Protein AF-A0A0F3GUK2-F1 (afdb_monomer_lite)

Structure (mmCIF, N/CA/C/O backbone):
data_AF-A0A0F3GUK2-F1
#
_entry.id   AF-A0A0F3GUK2-F1
#
loop_
_atom_site.group_PDB
_atom_site.id
_atom_site.type_symbol
_atom_site.label_atom_id
_atom_site.label_alt_id
_atom_site.label_comp_id
_atom_site.label_asym_id
_atom_site.label_entity_id
_atom_site.label_seq_id
_atom_site.pdbx_PDB_ins_code
_atom_site.Cartn_x
_atom_site.Cartn_y
_atom_site.Cartn_z
_atom_site.occupancy
_atom_site.B_iso_or_equiv
_atom_site.auth_seq_id
_atom_site.auth_comp_id
_atom_site.auth_asym_id
_atom_site.auth_atom_id
_atom_site.pdbx_PDB_model_num
ATOM 1 N N . MET A 1 1 ? 11.436 16.728 -6.789 1.00 34.53 1 MET A N 1
ATOM 2 C CA . MET A 1 1 ? 9.971 16.888 -6.842 1.00 34.53 1 MET A CA 1
ATOM 3 C C . MET A 1 1 ? 9.557 16.415 -8.218 1.00 34.53 1 MET A C 1
ATOM 5 O O . MET A 1 1 ? 9.729 17.173 -9.150 1.00 34.53 1 MET A O 1
ATOM 9 N N . THR A 1 2 ? 9.116 15.165 -8.342 1.00 34.66 2 THR A N 1
ATOM 10 C CA . THR A 1 2 ? 8.529 14.606 -9.575 1.00 34.66 2 THR A CA 1
ATOM 11 C C . THR A 1 2 ? 7.743 13.360 -9.171 1.00 34.66 2 THR A C 1
ATOM 13 O O . THR A 1 2 ? 8.160 12.217 -9.319 1.00 34.66 2 THR A O 1
ATOM 16 N N . ILE A 1 3 ? 6.608 13.608 -8.518 1.00 42.44 3 ILE A N 1
ATOM 17 C CA . ILE A 1 3 ? 5.511 12.648 -8.441 1.00 42.44 3 ILE A CA 1
ATOM 18 C C . ILE A 1 3 ? 4.617 13.027 -9.612 1.00 42.44 3 ILE A C 1
ATOM 20 O O . ILE A 1 3 ? 3.991 14.082 -9.573 1.00 42.44 3 ILE A O 1
ATOM 24 N N . GLY A 1 4 ? 4.595 12.211 -10.658 1.00 44.06 4 GLY A N 1
ATOM 25 C CA . GLY A 1 4 ? 3.658 12.405 -11.757 1.00 44.06 4 GLY A CA 1
ATOM 26 C C . GLY A 1 4 ? 4.219 11.942 -13.084 1.00 44.06 4 GLY A C 1
ATOM 27 O O . GLY A 1 4 ? 4.755 12.758 -13.814 1.00 44.06 4 GLY A O 1
ATOM 28 N N . ASN A 1 5 ? 4.106 10.641 -13.368 1.00 51.31 5 ASN A N 1
ATOM 29 C CA . ASN A 1 5 ? 3.756 10.120 -14.701 1.00 51.31 5 ASN A CA 1
ATOM 30 C C . ASN A 1 5 ? 3.723 8.580 -14.712 1.00 51.31 5 ASN A C 1
ATOM 32 O O . ASN A 1 5 ? 4.355 7.909 -15.520 1.00 51.31 5 ASN A O 1
ATOM 36 N N . MET A 1 6 ? 2.930 8.001 -13.802 1.00 49.00 6 MET A N 1
ATOM 37 C CA . MET A 1 6 ? 2.650 6.554 -13.757 1.00 49.00 6 MET A CA 1
ATOM 38 C C . MET A 1 6 ? 1.874 6.042 -14.981 1.00 49.00 6 MET A C 1
ATOM 40 O O . MET A 1 6 ? 1.997 4.870 -15.326 1.00 49.00 6 MET A O 1
ATOM 44 N N . GLY A 1 7 ? 1.089 6.900 -15.645 1.00 49.97 7 GLY A N 1
ATOM 45 C CA . GLY A 1 7 ? 0.261 6.499 -16.787 1.00 49.97 7 GLY A CA 1
ATOM 46 C C . GLY A 1 7 ? 1.081 6.061 -18.003 1.00 49.97 7 GLY A C 1
ATOM 47 O O . GLY A 1 7 ? 0.802 5.019 -18.588 1.00 49.97 7 GLY A O 1
ATOM 48 N N . ALA A 1 8 ? 2.139 6.804 -18.338 1.00 47.62 8 ALA A N 1
ATOM 49 C CA . ALA A 1 8 ? 2.968 6.530 -19.513 1.00 47.62 8 ALA A CA 1
ATOM 50 C C . ALA A 1 8 ? 3.737 5.202 -19.394 1.00 47.62 8 ALA A C 1
ATOM 52 O O . ALA A 1 8 ? 3.805 4.435 -20.351 1.00 47.62 8 ALA A O 1
ATOM 53 N N . PHE A 1 9 ? 4.250 4.888 -18.200 1.00 52.97 9 PHE A N 1
ATOM 54 C CA . PHE A 1 9 ? 5.046 3.681 -17.961 1.00 52.97 9 PHE A CA 1
ATOM 55 C C . PHE A 1 9 ? 4.215 2.397 -17.800 1.00 52.97 9 PHE A C 1
ATOM 57 O O . PHE A 1 9 ? 4.637 1.334 -18.257 1.00 52.97 9 PHE A O 1
ATOM 64 N N . LYS A 1 10 ? 3.004 2.465 -17.224 1.00 53.91 10 LYS A N 1
ATOM 65 C CA . LYS A 1 10 ? 2.086 1.309 -17.242 1.00 53.91 10 LYS A CA 1
ATOM 66 C C . LYS A 1 10 ? 1.663 0.959 -18.678 1.00 53.91 10 LYS A C 1
ATOM 68 O O . LYS A 1 10 ? 1.623 -0.216 -19.037 1.00 53.91 10 LYS A O 1
ATOM 73 N N . ILE A 1 11 ? 1.440 1.971 -19.526 1.00 51.34 11 ILE A N 1
ATOM 74 C CA . ILE A 1 11 ? 1.188 1.785 -20.967 1.00 51.34 11 ILE A CA 1
ATOM 75 C C . ILE A 1 11 ? 2.427 1.211 -21.676 1.00 51.34 11 ILE A C 1
ATOM 77 O O . ILE A 1 11 ? 2.290 0.326 -22.523 1.00 51.34 11 ILE A O 1
ATOM 81 N N . PHE A 1 12 ? 3.630 1.669 -21.314 1.00 50.31 12 PHE A N 1
ATOM 82 C CA . PHE A 1 12 ? 4.898 1.162 -21.844 1.00 50.31 12 PHE A CA 1
ATOM 83 C C . PHE A 1 12 ? 5.044 -0.353 -21.635 1.00 50.31 12 PHE A C 1
ATOM 85 O O . PHE A 1 12 ? 5.264 -1.071 -22.608 1.00 50.31 12 PHE A O 1
ATOM 92 N N . PHE A 1 13 ? 4.831 -0.860 -20.414 1.00 52.75 13 PHE A N 1
ATOM 93 C CA . PHE A 1 13 ? 4.961 -2.295 -20.117 1.00 52.75 13 PHE A CA 1
ATOM 94 C C . PHE A 1 13 ? 3.871 -3.158 -20.756 1.00 52.75 13 PHE A C 1
ATOM 96 O O . PHE A 1 13 ? 4.185 -4.187 -21.359 1.00 52.75 13 PHE A O 1
ATOM 103 N N . ALA A 1 14 ? 2.608 -2.722 -20.703 1.00 49.34 14 ALA A N 1
ATOM 104 C CA . ALA A 1 14 ? 1.502 -3.450 -21.331 1.00 49.34 14 ALA A CA 1
ATOM 105 C C . ALA A 1 14 ? 1.698 -3.611 -22.854 1.00 49.34 14 ALA A C 1
ATOM 107 O O . ALA A 1 14 ? 1.317 -4.623 -23.446 1.00 49.34 14 ALA A O 1
ATOM 108 N N . ARG A 1 15 ? 2.346 -2.630 -23.498 1.00 44.66 15 ARG A N 1
ATOM 109 C CA . ARG A 1 15 ? 2.624 -2.639 -24.941 1.00 44.66 15 ARG A CA 1
ATOM 110 C C . ARG A 1 15 ? 3.967 -3.279 -25.314 1.00 44.66 15 ARG A C 1
ATOM 112 O O . ARG A 1 15 ? 4.157 -3.636 -26.472 1.00 44.66 15 ARG A O 1
ATOM 119 N N . LEU A 1 16 ? 4.908 -3.411 -24.377 1.00 50.09 16 LEU A N 1
ATOM 120 C CA . LEU A 1 16 ? 6.184 -4.101 -24.603 1.00 50.09 16 LEU A CA 1
ATOM 121 C C . LEU A 1 16 ? 5.997 -5.628 -24.568 1.00 50.09 16 LEU A C 1
ATOM 123 O O . LEU A 1 16 ? 6.490 -6.328 -25.449 1.00 50.09 16 LEU A O 1
ATOM 127 N N . LEU A 1 17 ? 5.203 -6.135 -23.616 1.00 48.25 17 LEU A N 1
ATOM 128 C CA . LEU A 1 17 ? 4.934 -7.573 -23.456 1.00 48.25 17 LEU A CA 1
ATOM 129 C C . LEU A 1 17 ? 4.117 -8.185 -24.608 1.00 48.25 17 LEU A C 1
ATOM 131 O O . LEU A 1 17 ? 4.155 -9.391 -24.817 1.00 48.25 17 LEU A O 1
ATOM 135 N N . THR A 1 18 ? 3.402 -7.367 -25.382 1.00 48.03 18 THR A N 1
ATOM 136 C CA . THR A 1 18 ? 2.555 -7.822 -26.497 1.00 48.03 18 THR A CA 1
ATOM 137 C C . THR A 1 18 ? 3.242 -7.784 -27.866 1.00 48.03 18 THR A C 1
ATOM 139 O O . THR A 1 18 ? 2.641 -8.218 -28.844 1.00 48.03 18 THR A O 1
ATOM 142 N N . SER A 1 19 ? 4.472 -7.265 -27.984 1.00 45.50 19 SER A N 1
ATOM 143 C CA . SER A 1 19 ? 5.121 -7.031 -29.293 1.00 45.50 19 SER A CA 1
ATOM 144 C C . SER A 1 19 ? 6.547 -7.571 -29.436 1.00 45.50 19 SER A C 1
ATOM 146 O O . SER A 1 19 ? 7.142 -7.375 -30.491 1.00 45.50 19 SER A O 1
ATOM 148 N N . VAL A 1 20 ? 7.100 -8.269 -28.437 1.00 47.28 20 VAL A N 1
ATOM 149 C CA . VAL A 1 20 ? 8.446 -8.864 -28.541 1.00 47.28 20 VAL A CA 1
ATOM 150 C C . VAL A 1 20 ? 8.384 -10.380 -28.295 1.00 47.28 20 VAL A C 1
ATOM 152 O O . VAL A 1 20 ? 8.565 -10.826 -27.161 1.00 47.28 20 VAL A O 1
ATOM 155 N N . PRO A 1 21 ? 8.128 -11.204 -29.333 1.00 51.66 21 PRO A N 1
ATOM 156 C CA . PRO A 1 21 ? 8.125 -12.665 -29.201 1.00 51.66 21 PRO A CA 1
ATOM 157 C C . PRO A 1 21 ? 9.479 -13.242 -28.738 1.00 51.66 21 PRO A C 1
ATOM 159 O O . PRO A 1 21 ? 9.514 -14.328 -28.166 1.00 51.66 21 PRO A O 1
ATOM 162 N N . GLU A 1 22 ? 10.584 -12.505 -28.8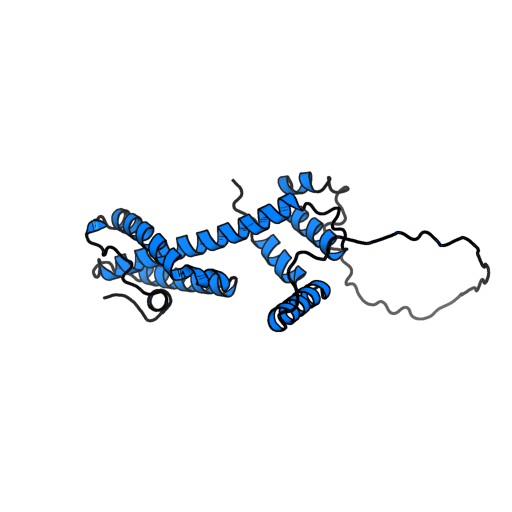86 1.00 47.47 22 GLU A N 1
ATOM 163 C CA . GLU A 1 22 ? 11.917 -12.923 -28.421 1.00 47.47 22 GLU A CA 1
ATOM 164 C C . GLU A 1 22 ? 12.079 -12.905 -26.888 1.00 47.47 22 GLU A C 1
ATOM 166 O O . GLU A 1 22 ? 12.800 -13.741 -26.346 1.00 47.47 22 GLU A O 1
ATOM 171 N N . VAL A 1 23 ? 11.360 -12.042 -26.153 1.00 48.50 23 VAL A N 1
ATOM 172 C CA . VAL A 1 23 ? 11.415 -12.022 -24.672 1.00 48.50 23 VAL A CA 1
ATOM 173 C C . VAL A 1 23 ? 10.657 -13.216 -24.079 1.00 48.50 23 VAL A C 1
ATOM 175 O O . VAL A 1 23 ? 11.081 -13.782 -23.072 1.00 48.50 23 VAL A O 1
ATOM 178 N N . MET A 1 24 ? 9.584 -13.660 -24.742 1.00 48.69 24 MET A N 1
ATOM 179 C CA . MET A 1 24 ? 8.853 -14.881 -24.376 1.00 48.69 24 MET A CA 1
ATOM 180 C C . MET A 1 24 ? 9.698 -16.139 -24.604 1.00 48.69 24 MET A C 1
ATOM 182 O O . MET A 1 24 ? 9.684 -17.041 -23.768 1.00 48.69 24 MET A O 1
ATOM 186 N N . LEU A 1 25 ? 10.488 -16.170 -25.684 1.00 50.12 25 LEU A N 1
ATOM 187 C CA . LEU A 1 25 ? 11.430 -17.258 -25.946 1.00 50.12 25 LEU A CA 1
ATOM 188 C C . LEU A 1 25 ? 12.576 -17.274 -24.930 1.00 50.12 25 LEU A C 1
ATOM 190 O O . LEU A 1 25 ? 12.933 -18.348 -24.463 1.00 50.12 25 LEU A O 1
ATOM 194 N N . ALA A 1 26 ? 13.102 -16.118 -24.517 1.00 46.25 26 ALA A N 1
ATOM 195 C CA . ALA A 1 26 ? 14.122 -16.051 -23.469 1.00 46.25 26 ALA A CA 1
ATOM 196 C C . ALA A 1 26 ? 13.599 -16.544 -22.105 1.00 46.25 26 ALA A C 1
ATOM 198 O O . ALA A 1 26 ? 14.304 -17.275 -21.412 1.00 46.25 26 ALA A O 1
ATOM 199 N N . TYR A 1 27 ? 12.356 -16.213 -21.734 1.00 45.81 27 TYR A N 1
ATOM 200 C CA . TYR A 1 27 ? 11.745 -16.694 -20.486 1.00 45.81 27 TYR A CA 1
ATOM 201 C C . TYR A 1 27 ? 11.452 -18.202 -20.522 1.00 45.81 27 TYR A C 1
ATOM 203 O O . TYR A 1 27 ? 11.808 -18.919 -19.589 1.00 45.81 27 TYR A O 1
ATOM 211 N N . GLN A 1 28 ? 10.902 -18.714 -21.629 1.00 50.72 28 GLN A N 1
ATOM 212 C CA . GLN A 1 28 ? 10.692 -20.157 -21.814 1.00 50.72 28 GLN A CA 1
ATOM 213 C C . GLN A 1 28 ? 12.019 -20.931 -21.867 1.00 50.72 28 GLN A C 1
ATOM 215 O O . GLN A 1 28 ? 12.119 -22.031 -21.327 1.00 50.72 28 GLN A O 1
ATOM 220 N N . TYR A 1 29 ? 13.065 -20.350 -22.456 1.00 41.22 29 TYR A N 1
ATOM 221 C CA . TYR A 1 29 ? 14.398 -20.946 -22.506 1.00 41.22 29 TYR A CA 1
ATOM 222 C C . TYR A 1 29 ? 15.057 -20.993 -21.113 1.00 41.22 29 TYR A C 1
ATOM 224 O O . TYR A 1 29 ? 15.620 -22.019 -20.737 1.00 41.22 29 TYR A O 1
ATOM 232 N N . MET A 1 30 ? 14.900 -19.954 -20.286 1.00 42.97 30 MET A N 1
ATOM 233 C CA . MET A 1 30 ? 15.430 -19.931 -18.912 1.00 42.97 30 MET A CA 1
ATOM 234 C C . MET A 1 30 ? 14.680 -20.873 -17.948 1.00 42.97 30 MET A C 1
ATOM 236 O O . MET A 1 30 ? 15.319 -21.497 -17.094 1.00 42.97 30 MET A O 1
ATOM 240 N N . ASP A 1 31 ? 13.365 -21.059 -18.118 1.00 41.00 31 ASP A N 1
ATOM 241 C CA . ASP A 1 31 ? 12.567 -22.028 -17.341 1.00 41.00 31 ASP A CA 1
ATOM 242 C C . ASP A 1 31 ? 12.925 -23.491 -17.664 1.00 41.00 31 ASP A C 1
ATOM 244 O O . ASP A 1 31 ? 12.940 -24.351 -16.775 1.00 41.00 31 ASP A O 1
ATOM 248 N N . THR A 1 32 ? 13.274 -23.790 -18.923 1.00 50.88 32 THR A N 1
ATOM 249 C CA . THR A 1 32 ? 13.717 -25.142 -19.319 1.00 50.88 32 THR A CA 1
ATOM 250 C C . THR A 1 32 ? 15.114 -25.491 -18.796 1.00 50.88 32 THR A C 1
ATOM 252 O O . THR A 1 32 ? 15.360 -26.635 -18.407 1.00 50.88 32 THR A O 1
ATOM 255 N N . LEU A 1 33 ? 16.020 -24.513 -18.707 1.00 39.16 33 LEU A N 1
ATOM 256 C CA . LEU A 1 33 ? 17.391 -24.729 -18.229 1.00 39.16 33 LEU A CA 1
ATOM 257 C C . LEU A 1 33 ? 17.477 -24.896 -16.704 1.00 39.16 33 LEU A C 1
ATOM 259 O O . LEU A 1 33 ? 18.278 -25.694 -16.214 1.00 39.16 33 LEU A O 1
ATOM 263 N N . THR A 1 34 ? 16.605 -24.225 -15.948 1.00 39.19 34 THR A N 1
ATOM 264 C CA . THR A 1 34 ? 16.516 -24.374 -14.485 1.00 39.19 34 THR A CA 1
ATOM 265 C C . THR A 1 34 ? 15.880 -25.699 -14.056 1.00 39.19 34 THR A C 1
ATOM 267 O O . THR A 1 34 ? 16.325 -26.285 -13.070 1.00 39.19 34 THR A O 1
ATOM 270 N N . HIS A 1 35 ? 14.922 -26.237 -14.818 1.00 44.06 35 HIS A N 1
ATOM 271 C CA . HIS A 1 35 ? 14.335 -27.557 -14.539 1.00 44.06 35 HIS A CA 1
ATOM 272 C C . HIS A 1 35 ? 15.223 -28.735 -14.972 1.00 44.06 35 HIS A C 1
ATOM 274 O O . HIS A 1 35 ? 15.095 -29.826 -14.419 1.00 44.06 35 HIS A O 1
ATOM 280 N N . SER A 1 36 ? 16.144 -28.532 -15.922 1.00 44.78 36 SER A N 1
ATOM 281 C CA . SER A 1 36 ? 17.041 -29.591 -16.411 1.00 44.78 36 SER A CA 1
ATOM 282 C C . SER A 1 36 ? 18.388 -29.675 -15.673 1.00 44.78 36 SER A C 1
ATOM 284 O O . SER A 1 36 ? 19.190 -30.555 -15.988 1.00 44.78 36 SER A O 1
ATOM 286 N N . GLY A 1 37 ? 18.669 -28.782 -14.715 1.00 45.34 37 GLY A N 1
ATOM 287 C CA . GLY A 1 37 ? 19.907 -28.809 -13.921 1.00 45.34 37 GLY A CA 1
ATOM 288 C C . GLY A 1 37 ? 21.198 -28.609 -14.729 1.00 45.34 37 GLY A C 1
ATOM 289 O O . GLY A 1 37 ? 22.273 -29.002 -14.275 1.00 45.34 37 GLY A O 1
ATOM 290 N N . ALA A 1 38 ? 21.113 -28.024 -15.925 1.00 48.22 38 ALA A N 1
ATOM 291 C CA . ALA A 1 38 ? 22.235 -27.902 -16.844 1.00 48.22 38 ALA A CA 1
ATOM 292 C C . ALA A 1 38 ? 22.759 -26.455 -16.885 1.00 48.22 38 ALA A C 1
ATOM 294 O O . ALA A 1 38 ? 22.206 -25.612 -17.582 1.00 48.22 38 ALA A O 1
ATOM 295 N N . LEU A 1 39 ? 23.902 -26.245 -16.218 1.00 33.75 39 LEU A N 1
ATOM 296 C CA . LEU A 1 39 ? 24.904 -25.177 -16.415 1.00 33.75 39 LEU A CA 1
ATOM 297 C C . LEU A 1 39 ? 24.878 -23.957 -15.466 1.00 33.75 39 LEU A C 1
ATOM 299 O O . LEU A 1 39 ? 23.861 -23.322 -15.206 1.00 33.75 39 LEU A O 1
ATOM 303 N N . THR A 1 40 ? 26.076 -23.622 -14.973 1.00 37.50 40 THR A N 1
ATOM 304 C CA . THR A 1 40 ? 26.437 -22.417 -14.212 1.00 37.50 40 THR A CA 1
ATOM 305 C C . THR A 1 40 ? 26.904 -21.299 -15.154 1.00 37.50 40 THR A C 1
ATOM 307 O O . THR A 1 40 ? 27.577 -21.552 -16.148 1.00 37.50 40 THR A O 1
ATOM 310 N N . VAL A 1 41 ? 26.590 -20.046 -14.799 1.00 34.47 41 VAL A N 1
ATOM 311 C CA . VAL A 1 41 ? 26.713 -18.784 -15.579 1.00 34.47 41 VAL A CA 1
ATOM 312 C C . VAL A 1 41 ? 28.133 -18.441 -16.098 1.00 34.47 41 VAL A C 1
ATOM 314 O O . VAL A 1 41 ? 28.338 -17.434 -16.765 1.00 34.47 41 VAL A O 1
ATOM 317 N N . SER A 1 42 ? 29.143 -19.275 -15.859 1.00 37.62 42 SER A N 1
ATOM 318 C CA . SER A 1 42 ? 30.550 -18.912 -16.062 1.00 37.62 42 SER A CA 1
ATOM 319 C C . SER A 1 42 ? 31.133 -19.197 -17.460 1.00 37.62 42 SER A C 1
ATOM 321 O O . SER A 1 42 ? 32.328 -18.980 -17.640 1.00 37.62 42 SER A O 1
ATOM 323 N N . SER A 1 43 ? 30.356 -19.674 -18.446 1.00 39.69 43 SER A N 1
ATOM 324 C CA . SER A 1 43 ? 30.901 -20.217 -19.712 1.00 39.69 43 SER A CA 1
ATOM 325 C C . SER A 1 43 ? 30.514 -19.500 -21.018 1.00 39.69 43 SER A C 1
ATOM 327 O O . SER A 1 43 ? 30.786 -20.045 -22.082 1.00 39.69 43 SER A O 1
ATOM 329 N N . LEU A 1 44 ? 29.889 -18.316 -20.996 1.00 36.97 44 LEU A N 1
ATOM 330 C CA . LEU A 1 44 ? 29.329 -17.677 -22.210 1.00 36.97 44 LEU A CA 1
ATOM 331 C C . LEU A 1 44 ? 29.969 -16.332 -22.613 1.00 36.97 44 LEU A C 1
ATOM 333 O O . LEU A 1 44 ? 29.300 -15.474 -23.179 1.00 36.97 44 LEU A O 1
ATOM 337 N N . LEU A 1 45 ? 31.266 -16.129 -22.359 1.00 39.31 45 LEU A N 1
ATOM 338 C CA . LEU A 1 45 ? 31.980 -14.920 -22.813 1.00 39.31 45 LEU A CA 1
ATOM 339 C C . LEU A 1 45 ? 33.317 -15.196 -23.512 1.00 39.31 45 LEU A C 1
ATOM 341 O O . LEU A 1 45 ? 34.276 -14.451 -23.321 1.00 39.31 45 LEU A O 1
ATOM 345 N N . GLN A 1 46 ? 33.399 -16.237 -24.341 1.00 34.78 46 GLN A N 1
ATOM 346 C CA . GLN A 1 46 ? 34.518 -16.398 -25.275 1.00 34.78 46 GLN A CA 1
ATOM 347 C C . GLN A 1 46 ? 33.998 -16.906 -26.629 1.00 34.78 46 GLN A C 1
ATOM 349 O O . GLN A 1 46 ? 33.250 -17.876 -26.669 1.00 34.78 46 GLN A O 1
ATOM 354 N N . ASP A 1 47 ? 34.418 -16.209 -27.692 1.00 31.08 47 ASP A N 1
ATOM 355 C CA . ASP A 1 47 ? 34.396 -16.577 -29.119 1.00 31.08 47 ASP A CA 1
ATOM 356 C C . ASP A 1 47 ? 33.329 -15.942 -30.035 1.00 31.08 47 ASP A C 1
ATOM 358 O O . ASP A 1 47 ? 32.248 -16.475 -30.266 1.00 31.08 47 ASP A O 1
ATOM 362 N N . THR A 1 48 ? 33.737 -14.866 -30.720 1.00 31.89 48 THR A N 1
ATOM 363 C CA . THR A 1 48 ? 33.333 -14.591 -32.113 1.00 31.89 48 THR A CA 1
ATOM 364 C C . THR A 1 48 ? 34.548 -14.116 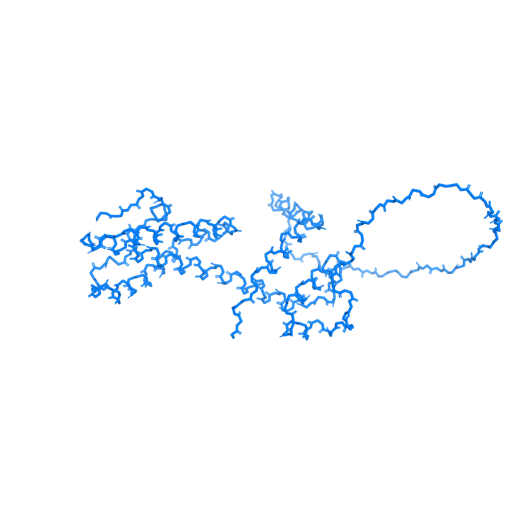-32.917 1.00 31.89 48 THR A C 1
ATOM 366 O O . THR A 1 48 ? 35.055 -13.027 -32.636 1.00 31.89 48 THR A O 1
ATOM 369 N N . PRO A 1 49 ? 35.017 -14.866 -33.933 1.00 33.62 49 PRO A N 1
ATOM 370 C CA . PRO A 1 49 ? 35.864 -14.337 -34.991 1.00 33.62 49 PRO A CA 1
ATOM 371 C C . PRO A 1 49 ? 35.019 -13.819 -36.165 1.00 33.62 49 PRO A C 1
ATOM 373 O O . PRO A 1 49 ? 33.953 -14.346 -36.479 1.00 33.62 49 PRO A O 1
ATOM 376 N N . GLY A 1 50 ? 35.512 -12.760 -36.809 1.00 30.77 50 GLY A N 1
ATOM 377 C CA . GLY A 1 50 ? 34.831 -12.064 -37.896 1.00 30.77 50 GLY A CA 1
ATOM 378 C C . GLY A 1 50 ? 34.751 -12.822 -39.225 1.00 30.77 50 GLY A C 1
ATOM 379 O O . GLY A 1 50 ? 35.479 -13.776 -39.492 1.00 30.77 50 GLY A O 1
ATOM 380 N N . SER A 1 51 ? 33.897 -12.311 -40.111 1.00 31.62 51 SER A N 1
ATOM 381 C CA . SER A 1 51 ? 34.012 -12.511 -41.554 1.00 31.62 51 SER A CA 1
ATOM 382 C C . SER A 1 51 ? 33.444 -11.314 -42.304 1.00 31.62 51 SER A C 1
ATOM 384 O O . SER A 1 51 ? 32.253 -11.023 -42.258 1.00 31.62 51 SER A O 1
ATOM 386 N N . SER A 1 52 ? 34.351 -10.621 -42.991 1.00 32.50 52 SER A N 1
ATOM 387 C CA . SER A 1 52 ? 34.058 -9.845 -44.192 1.00 32.50 52 SER A CA 1
ATOM 388 C C . SER A 1 52 ? 33.629 -10.792 -45.308 1.00 32.50 52 SER A C 1
ATOM 390 O O . SER A 1 52 ? 34.194 -11.877 -45.402 1.00 32.50 52 SER A O 1
ATOM 392 N N . LEU A 1 53 ? 32.694 -10.353 -46.153 1.00 30.42 53 LEU A N 1
ATOM 393 C CA . LEU A 1 53 ? 32.653 -10.517 -47.616 1.00 30.42 53 LEU A CA 1
ATOM 394 C C . LEU A 1 53 ? 31.210 -10.286 -48.081 1.00 30.42 53 LEU A C 1
ATOM 396 O O . LEU A 1 53 ? 30.324 -11.039 -47.699 1.00 30.42 53 LEU A O 1
ATOM 400 N N . LEU A 1 54 ? 30.992 -9.296 -48.947 1.00 33.62 54 LEU A N 1
ATOM 401 C CA . LEU A 1 54 ? 30.300 -9.508 -50.220 1.00 33.62 54 LEU A CA 1
ATOM 402 C C . LEU A 1 54 ? 30.574 -8.332 -51.165 1.00 33.62 54 LEU A C 1
ATOM 404 O O . LEU A 1 54 ? 30.616 -7.174 -50.758 1.00 33.62 54 LEU A O 1
ATOM 408 N N . GLN A 1 55 ? 30.864 -8.710 -52.407 1.00 31.62 55 GLN A N 1
ATOM 409 C CA . GLN A 1 55 ? 31.388 -7.913 -53.510 1.00 31.62 55 GLN A CA 1
ATOM 410 C C . GLN A 1 55 ? 30.264 -7.431 -54.440 1.00 31.62 55 GLN A C 1
ATOM 412 O O . GLN A 1 55 ? 29.143 -7.932 -54.403 1.00 31.62 55 GLN A O 1
ATOM 417 N N . ASP A 1 56 ? 30.639 -6.473 -55.283 1.00 28.30 56 ASP A N 1
ATOM 418 C CA . ASP A 1 56 ? 29.874 -5.746 -56.294 1.00 28.30 56 ASP A CA 1
ATOM 419 C C . ASP A 1 56 ? 29.217 -6.551 -57.441 1.00 28.30 56 ASP A C 1
ATOM 421 O O . ASP A 1 56 ? 29.648 -7.645 -57.806 1.00 28.30 56 ASP A O 1
ATOM 425 N N . THR A 1 57 ? 28.323 -5.813 -58.131 1.00 29.33 57 THR A N 1
ATOM 426 C CA . THR A 1 57 ? 27.966 -5.780 -59.580 1.00 29.33 57 THR A CA 1
ATOM 427 C C . THR A 1 57 ? 26.626 -6.414 -60.023 1.00 29.33 57 THR A C 1
ATOM 429 O O . THR A 1 57 ? 26.097 -7.284 -59.342 1.00 29.33 57 THR A O 1
ATOM 432 N N . PRO A 1 58 ? 26.073 -6.039 -61.206 1.00 37.66 58 PRO A N 1
ATOM 433 C CA . PRO A 1 58 ? 25.589 -4.711 -61.610 1.00 37.66 58 PRO A CA 1
ATOM 434 C C . PRO A 1 58 ? 24.180 -4.792 -62.270 1.00 37.66 58 PRO A C 1
ATOM 436 O O . PRO A 1 58 ? 23.532 -5.833 -62.282 1.00 37.66 58 PRO A O 1
ATOM 439 N N . GLY A 1 59 ? 23.691 -3.666 -62.804 1.00 30.50 59 GLY A N 1
ATOM 440 C CA . GLY A 1 59 ? 22.291 -3.448 -63.183 1.00 30.50 59 GLY A CA 1
ATOM 441 C C . GLY A 1 59 ? 21.715 -4.243 -64.361 1.00 30.50 59 GLY A C 1
ATOM 442 O O . GLY A 1 59 ? 22.417 -4.843 -65.170 1.00 30.50 59 GLY A O 1
ATOM 443 N N . SER A 1 60 ? 20.391 -4.139 -64.491 1.00 31.05 60 SER A N 1
ATOM 444 C CA . SER A 1 60 ? 19.665 -4.410 -65.728 1.00 31.05 60 SER A CA 1
ATOM 445 C C . SER A 1 60 ? 18.547 -3.381 -65.885 1.00 31.05 60 SER A C 1
ATOM 447 O O . SER A 1 60 ? 17.838 -3.056 -64.933 1.00 31.05 60 SER A O 1
ATOM 449 N N . SER A 1 61 ? 18.469 -2.821 -67.085 1.00 33.28 61 SER A N 1
ATOM 450 C CA . SER A 1 61 ? 17.580 -1.742 -67.496 1.00 33.28 61 SER A CA 1
ATOM 451 C C . SER A 1 61 ? 16.585 -2.271 -68.529 1.00 33.28 61 SER A C 1
ATOM 453 O O . SER A 1 61 ? 16.889 -3.219 -69.250 1.00 33.28 61 SER A O 1
ATOM 455 N N . LEU A 1 62 ? 15.481 -1.531 -68.654 1.00 31.81 62 LEU A N 1
ATOM 456 C CA . LEU A 1 62 ? 14.476 -1.518 -69.722 1.00 31.81 62 LEU A CA 1
ATOM 457 C C . LEU A 1 62 ? 13.317 -2.518 -69.609 1.00 31.81 62 LEU A C 1
ATOM 459 O O . LEU A 1 62 ? 13.457 -3.699 -69.897 1.00 31.81 62 LEU A O 1
ATOM 463 N N . LEU A 1 63 ? 12.126 -1.970 -69.354 1.00 36.38 63 LEU A N 1
ATOM 464 C CA . LEU A 1 63 ? 11.012 -2.000 -70.308 1.00 36.38 63 LEU A CA 1
ATOM 465 C C . LEU A 1 63 ? 10.003 -0.903 -69.936 1.00 36.38 63 LEU A C 1
ATOM 467 O O . LEU A 1 63 ? 9.533 -0.818 -68.804 1.00 36.38 63 LEU A O 1
ATOM 471 N N . GLN A 1 64 ? 9.740 -0.018 -70.896 1.00 35.22 64 GLN A N 1
ATOM 472 C CA . GLN A 1 64 ? 8.590 0.882 -70.893 1.00 35.22 64 GLN A CA 1
ATOM 473 C C . GLN A 1 64 ? 7.328 0.054 -71.123 1.00 35.22 64 GLN A C 1
ATOM 475 O O . GLN A 1 64 ? 7.363 -0.845 -71.958 1.00 35.22 64 GLN A O 1
ATOM 480 N N . ASP A 1 65 ? 6.217 0.435 -70.494 1.00 37.56 65 ASP A N 1
ATOM 481 C CA . ASP A 1 65 ? 4.922 0.301 -71.154 1.00 37.56 65 ASP A CA 1
ATOM 482 C C . ASP A 1 65 ? 3.966 1.458 -70.801 1.00 37.56 65 ASP A C 1
ATOM 484 O O . ASP A 1 65 ? 4.028 1.994 -69.688 1.00 37.56 65 ASP A O 1
ATOM 488 N N . PRO A 1 66 ? 3.115 1.890 -71.755 1.00 48.59 66 PRO A N 1
ATOM 489 C CA . PRO A 1 66 ? 2.316 3.104 -71.685 1.00 48.59 66 PRO A CA 1
ATOM 490 C C . PRO A 1 66 ? 0.840 2.774 -71.426 1.00 48.59 66 PRO A C 1
ATOM 492 O O . PRO A 1 66 ? 0.177 2.169 -72.265 1.00 48.59 66 PRO A O 1
ATOM 495 N N . CYS A 1 67 ? 0.271 3.237 -70.316 1.00 35.75 67 CYS A N 1
ATOM 496 C CA . CYS A 1 67 ? -1.159 3.046 -70.063 1.00 35.75 67 CYS A CA 1
ATOM 497 C C . CYS A 1 67 ? -1.918 4.372 -70.101 1.00 35.75 67 CYS A C 1
ATOM 499 O O . CYS A 1 67 ? -1.856 5.193 -69.189 1.00 35.75 67 CYS A O 1
ATOM 501 N N . GLY A 1 68 ? -2.665 4.549 -71.193 1.00 32.97 68 GLY A N 1
ATOM 502 C CA . GLY A 1 68 ? -3.817 5.432 -71.269 1.00 32.97 68 GLY A CA 1
ATOM 503 C C . GLY A 1 68 ? -5.109 4.704 -70.879 1.00 32.97 68 GLY A C 1
ATOM 504 O O . GLY A 1 68 ? -5.231 3.499 -71.054 1.00 32.97 68 GLY A O 1
ATOM 505 N N . ARG A 1 69 ? -6.084 5.508 -70.436 1.00 39.28 69 ARG A N 1
ATOM 506 C CA . ARG A 1 69 ? -7.529 5.234 -70.289 1.00 39.28 69 ARG A CA 1
ATOM 507 C C . ARG A 1 69 ? -7.955 4.077 -69.369 1.00 39.28 69 ARG A C 1
ATOM 509 O O . ARG A 1 69 ? -8.183 2.967 -69.821 1.00 39.28 69 ARG A O 1
ATOM 516 N N . GLY A 1 70 ? -8.325 4.474 -68.149 1.00 35.28 70 GLY A N 1
ATOM 517 C CA . GLY A 1 70 ? -9.682 4.281 -67.623 1.00 35.28 70 GLY A CA 1
ATOM 518 C C . GLY A 1 70 ? -9.987 2.958 -66.920 1.00 35.28 70 GLY A C 1
ATOM 519 O O . GLY A 1 70 ? -10.070 1.921 -67.563 1.00 35.28 70 GLY A O 1
ATOM 520 N N . GLY A 1 71 ? -10.322 3.046 -65.628 1.00 33.41 71 GLY A N 1
ATOM 521 C CA . GLY A 1 71 ? -11.150 2.042 -64.955 1.00 33.41 71 GLY A CA 1
ATOM 522 C C . GLY A 1 71 ? -10.760 1.739 -63.510 1.00 33.41 71 GLY A C 1
ATOM 523 O O . GLY A 1 71 ? -9.885 0.920 -63.281 1.00 33.41 71 GLY A O 1
ATOM 524 N N . CYS A 1 72 ? -11.523 2.327 -62.581 1.00 35.69 72 CYS A N 1
ATOM 525 C CA . CYS A 1 72 ? -11.839 1.800 -61.246 1.00 35.69 72 CYS A CA 1
ATOM 526 C C . CYS A 1 72 ? -10.699 1.698 -60.213 1.00 35.69 72 CYS A C 1
ATOM 528 O O . CYS A 1 72 ? -10.301 0.598 -59.843 1.00 35.69 72 CYS A O 1
ATOM 530 N N . ASP A 1 73 ? -10.300 2.835 -59.632 1.00 33.53 73 ASP A N 1
ATOM 531 C CA . ASP A 1 73 ? -9.617 2.829 -58.335 1.00 33.53 73 ASP A CA 1
ATOM 532 C C . ASP A 1 73 ? -10.644 2.752 -57.200 1.00 33.53 73 ASP A C 1
ATOM 534 O O . ASP A 1 73 ? -11.425 3.668 -56.935 1.00 33.53 73 ASP A O 1
ATOM 538 N N . PHE A 1 74 ? -10.634 1.598 -56.547 1.00 34.69 74 PHE A N 1
ATOM 539 C CA . PHE A 1 74 ? -11.150 1.358 -55.212 1.00 34.69 74 PHE A CA 1
ATOM 540 C C . PHE A 1 74 ? -10.427 2.320 -54.252 1.00 34.69 74 PHE A C 1
ATOM 542 O O . PHE A 1 74 ? -9.223 2.183 -54.056 1.00 34.69 74 PHE A O 1
ATOM 549 N N . GLN A 1 75 ? -11.118 3.305 -53.674 1.00 36.50 75 GLN A N 1
ATOM 550 C CA . GLN A 1 75 ? -10.604 4.017 -52.499 1.00 36.50 75 GLN A CA 1
ATOM 551 C C . GLN A 1 75 ? -10.902 3.151 -51.269 1.00 36.50 75 GLN A C 1
ATOM 553 O O . GLN A 1 75 ? -12.076 2.996 -50.937 1.00 36.50 75 GLN A O 1
ATOM 558 N N . PRO A 1 76 ? -9.904 2.578 -50.569 1.00 38.28 76 PRO A N 1
ATOM 559 C CA . PRO A 1 76 ? -10.113 2.198 -49.190 1.00 38.28 76 PRO A CA 1
ATOM 560 C C . PRO A 1 76 ? -10.031 3.472 -48.349 1.00 38.28 76 PRO A C 1
ATOM 562 O O . PRO A 1 76 ? -9.015 4.169 -48.313 1.00 38.28 76 PRO A O 1
ATOM 565 N N . ASP A 1 77 ? -11.153 3.776 -47.718 1.00 38.41 77 ASP A N 1
ATOM 566 C CA . ASP A 1 77 ? -11.365 4.929 -46.865 1.00 38.41 77 ASP A CA 1
ATOM 567 C C . ASP A 1 77 ? -10.292 5.064 -45.768 1.00 38.41 77 ASP A C 1
ATOM 569 O O . ASP A 1 77 ? -9.990 4.138 -45.017 1.00 38.41 77 ASP A O 1
ATOM 573 N N . ALA A 1 78 ? -9.729 6.270 -45.699 1.00 40.53 78 ALA A N 1
ATOM 574 C CA . ALA A 1 78 ? -9.313 7.006 -44.508 1.00 40.53 78 ALA A CA 1
ATOM 575 C C . ALA A 1 78 ? -9.170 6.226 -43.175 1.00 40.53 78 ALA A C 1
ATOM 577 O O . ALA A 1 78 ? -10.064 6.247 -42.333 1.00 40.53 78 ALA A O 1
ATOM 578 N N . LEU A 1 79 ? -7.975 5.683 -42.910 1.00 44.03 79 LEU A N 1
ATOM 579 C CA . LEU A 1 79 ? -7.478 5.405 -41.546 1.00 44.03 79 LEU A CA 1
ATOM 580 C C . LEU A 1 79 ? -6.033 5.885 -41.310 1.00 44.03 79 LEU A C 1
ATOM 582 O O . LEU A 1 79 ? -5.361 5.433 -40.389 1.00 44.03 79 LEU A O 1
ATOM 586 N N . ALA A 1 80 ? -5.545 6.834 -42.108 1.00 46.09 80 ALA A N 1
ATOM 587 C CA . ALA A 1 80 ? -4.211 7.406 -41.944 1.00 46.09 80 ALA A CA 1
ATOM 588 C C . ALA A 1 80 ? -4.298 8.868 -41.492 1.00 46.09 80 ALA A C 1
ATOM 590 O O . ALA A 1 80 ? -3.964 9.779 -42.241 1.00 46.09 80 ALA A O 1
ATOM 591 N N . ASN A 1 81 ? -4.746 9.095 -40.256 1.00 47.97 81 ASN A N 1
ATOM 592 C CA . ASN A 1 81 ? -4.216 10.236 -39.514 1.00 47.97 81 ASN A CA 1
ATOM 593 C C . ASN A 1 81 ? -2.984 9.716 -38.764 1.00 47.97 81 ASN A C 1
ATOM 595 O O . ASN A 1 81 ? -3.160 8.942 -37.817 1.00 47.97 81 ASN A O 1
ATOM 599 N N . PRO A 1 82 ? -1.754 10.069 -39.180 1.00 51.03 82 PRO A N 1
ATOM 600 C CA . PRO A 1 82 ? -0.582 9.752 -38.384 1.00 51.03 82 PRO A CA 1
ATOM 601 C C . PRO A 1 82 ? -0.728 10.397 -36.996 1.00 51.03 82 PRO A C 1
ATOM 603 O O . PRO A 1 82 ? -1.329 11.471 -36.861 1.00 51.03 82 PRO A O 1
ATOM 606 N N . PRO A 1 83 ? -0.255 9.729 -35.932 1.00 48.22 83 PRO A N 1
ATOM 607 C CA . PRO A 1 83 ? -0.308 10.285 -34.588 1.00 48.22 83 PRO A CA 1
ATOM 608 C C . PRO A 1 83 ? 0.393 11.652 -34.552 1.00 48.22 83 PRO A C 1
ATOM 610 O O . PRO A 1 83 ? 1.410 11.856 -35.205 1.00 48.22 83 PRO A O 1
ATOM 613 N N . LEU A 1 84 ? -0.168 12.586 -33.776 1.00 46.03 84 LEU A N 1
ATOM 614 C CA . LEU A 1 84 ? 0.148 14.027 -33.741 1.00 46.03 84 LEU A CA 1
ATOM 615 C C . LEU A 1 84 ? 1.623 14.417 -33.464 1.00 46.03 84 LEU A C 1
ATOM 617 O O . LEU A 1 84 ? 1.911 15.599 -33.312 1.00 46.03 84 LEU A O 1
ATOM 621 N N . TRP A 1 85 ? 2.560 13.474 -33.377 1.00 50.03 85 TRP A N 1
ATOM 622 C CA . TRP A 1 85 ? 3.958 13.718 -33.019 1.00 50.03 85 TRP A CA 1
ATOM 623 C C . TRP A 1 85 ? 4.911 13.923 -34.210 1.00 50.03 85 TRP A C 1
ATOM 625 O O . TRP A 1 85 ? 6.067 14.262 -33.987 1.00 50.03 85 TRP A O 1
ATOM 635 N N . GLU A 1 86 ? 4.460 13.801 -35.464 1.00 42.94 86 GLU A N 1
ATOM 636 C CA . GLU A 1 86 ? 5.338 13.949 -36.646 1.00 42.94 86 GLU A CA 1
ATOM 637 C C . GLU A 1 86 ? 5.773 15.397 -36.976 1.00 42.94 86 GLU A C 1
ATOM 639 O O . GLU A 1 86 ? 6.624 15.590 -37.840 1.00 42.94 86 GLU A O 1
ATOM 644 N N . ASN A 1 87 ? 5.257 16.430 -36.293 1.00 49.97 87 ASN A N 1
ATOM 645 C CA . ASN A 1 87 ? 5.475 17.839 -36.676 1.00 49.97 87 ASN A CA 1
ATOM 646 C C . ASN A 1 87 ? 6.377 18.670 -35.746 1.00 49.97 87 ASN A C 1
ATOM 648 O O . ASN A 1 87 ? 6.329 19.904 -35.782 1.00 49.97 87 ASN A O 1
ATOM 652 N N . HIS A 1 88 ? 7.231 18.050 -34.933 1.00 51.56 88 HIS A N 1
ATOM 653 C CA . HIS A 1 88 ? 8.159 18.796 -34.081 1.00 51.56 88 HIS A CA 1
ATOM 654 C C . HIS A 1 88 ? 9.605 18.405 -34.377 1.00 51.56 88 HIS A C 1
ATOM 656 O O . HIS A 1 88 ? 9.916 17.238 -34.584 1.00 51.56 88 HIS A O 1
ATOM 662 N N . ALA A 1 89 ? 10.453 19.434 -34.475 1.00 51.47 89 ALA A N 1
ATOM 663 C CA . ALA A 1 89 ? 11.869 19.377 -34.816 1.00 51.47 89 ALA A CA 1
ATOM 664 C C . ALA A 1 89 ? 12.605 18.185 -34.183 1.00 51.47 89 ALA A C 1
ATOM 666 O O . ALA A 1 89 ? 12.284 17.790 -33.064 1.00 51.47 89 ALA A O 1
ATOM 667 N N . SER A 1 90 ? 13.607 17.660 -34.902 1.00 49.50 90 SER A N 1
ATOM 668 C CA . SER A 1 90 ? 14.429 16.507 -34.513 1.00 49.50 90 SER A CA 1
ATOM 669 C C . SER A 1 90 ? 14.673 16.449 -32.999 1.00 49.50 90 SER A C 1
ATOM 671 O O . SER A 1 90 ? 15.194 17.425 -32.447 1.00 49.50 90 SER A O 1
ATOM 673 N N . PRO A 1 91 ? 14.297 15.347 -32.319 1.00 51.81 91 PRO A N 1
ATOM 674 C CA . PRO A 1 91 ? 14.354 15.288 -30.870 1.00 51.81 91 PRO A CA 1
ATOM 675 C C . PRO A 1 91 ? 15.804 15.445 -30.393 1.00 51.81 91 PRO A C 1
ATOM 677 O O . PRO A 1 91 ? 16.724 14.899 -31.014 1.00 51.81 91 PRO A O 1
ATOM 680 N N . PRO A 1 92 ? 16.035 16.201 -29.308 1.00 53.31 92 PRO A N 1
ATOM 681 C CA . PRO A 1 92 ? 17.357 16.305 -28.712 1.00 53.31 92 PRO A CA 1
ATOM 682 C C . PRO A 1 92 ? 17.832 14.914 -28.243 1.00 53.31 92 PRO A C 1
ATOM 684 O O . PRO A 1 92 ? 17.002 14.051 -27.949 1.00 53.31 92 PRO A O 1
ATOM 687 N N . PRO A 1 93 ? 19.155 14.664 -28.177 1.00 57.81 93 PRO A N 1
ATOM 688 C CA . PRO A 1 93 ? 19.696 13.355 -27.807 1.00 57.81 93 PRO A CA 1
ATOM 689 C C . PRO A 1 93 ? 19.110 12.869 -26.471 1.00 57.81 93 PRO A C 1
ATOM 691 O O . PRO A 1 93 ? 18.951 13.663 -25.545 1.00 57.81 93 PRO A O 1
ATOM 694 N N . GLY A 1 94 ? 18.804 11.566 -26.385 1.00 56.84 94 GLY A N 1
ATOM 695 C CA . GLY A 1 94 ? 17.871 10.946 -25.426 1.00 56.84 94 GLY A CA 1
ATOM 696 C C . GLY A 1 94 ? 17.929 11.422 -23.967 1.00 56.84 94 GLY A C 1
ATOM 697 O O . GLY A 1 94 ? 16.876 11.609 -23.366 1.00 56.84 94 GLY A O 1
ATOM 698 N N . ARG A 1 95 ? 19.110 11.735 -23.419 1.00 61.31 95 ARG A N 1
ATOM 699 C CA . ARG A 1 95 ? 19.243 12.271 -22.048 1.00 61.31 95 ARG A CA 1
ATOM 700 C C . ARG A 1 95 ? 18.568 13.631 -21.842 1.00 61.31 95 ARG A C 1
ATOM 702 O O . ARG A 1 95 ? 18.001 13.875 -20.790 1.00 61.31 95 ARG A O 1
ATOM 709 N N . SER A 1 96 ? 18.588 14.509 -22.846 1.00 70.25 96 SER A N 1
ATOM 710 C CA . SER A 1 96 ? 17.933 15.824 -22.773 1.00 70.25 96 SER A CA 1
ATOM 711 C C . SER A 1 96 ? 16.407 15.726 -22.818 1.00 70.25 96 SER A C 1
ATOM 713 O O . SER A 1 96 ? 15.736 16.664 -22.391 1.00 70.25 96 SER A O 1
ATOM 715 N N . LEU A 1 97 ? 15.854 14.642 -23.371 1.00 76.75 97 LEU A N 1
ATOM 716 C CA . LEU A 1 97 ? 14.408 14.465 -23.487 1.00 76.75 97 LEU A CA 1
ATOM 717 C C . LEU A 1 97 ? 13.795 13.998 -22.161 1.00 76.75 97 LEU A C 1
ATOM 719 O O . LEU A 1 97 ? 12.666 14.371 -21.866 1.00 76.75 97 LEU A O 1
ATOM 723 N N . TYR A 1 98 ? 14.551 13.259 -21.343 1.00 79.69 98 TYR A N 1
ATOM 724 C CA . TYR A 1 98 ? 14.120 12.808 -20.016 1.00 79.69 98 TYR A CA 1
ATOM 725 C C . TYR A 1 98 ? 13.682 13.974 -19.113 1.00 79.69 98 TYR A C 1
ATOM 727 O O . TYR A 1 98 ? 12.590 13.941 -18.545 1.00 79.69 98 TYR A O 1
ATOM 735 N N . ASP A 1 99 ? 14.491 15.036 -19.048 1.00 80.50 99 ASP A N 1
ATOM 736 C CA . ASP A 1 99 ? 14.233 16.196 -18.184 1.00 80.50 99 ASP A CA 1
ATOM 737 C C . ASP A 1 99 ? 13.135 17.133 -18.718 1.00 80.50 99 ASP A C 1
ATOM 739 O O . ASP A 1 99 ? 12.486 17.841 -17.947 1.00 80.50 99 ASP A O 1
ATOM 743 N N . VAL A 1 100 ? 12.944 17.174 -20.042 1.00 84.88 100 VAL A N 1
ATOM 744 C CA . VAL A 1 100 ? 12.084 18.162 -20.720 1.00 84.88 100 VAL A CA 1
ATOM 745 C C . VAL A 1 100 ? 10.703 17.597 -21.042 1.00 84.88 100 VAL A C 1
ATOM 747 O O . VAL A 1 100 ? 9.699 18.282 -20.855 1.00 84.88 100 VAL A O 1
ATOM 750 N N . ASP A 1 101 ? 10.642 16.355 -21.518 1.00 84.81 101 ASP A N 1
ATOM 751 C CA . ASP A 1 101 ? 9.402 15.671 -21.871 1.00 84.81 101 ASP A CA 1
ATOM 752 C C . ASP A 1 101 ? 9.540 14.169 -21.605 1.00 84.81 101 ASP A C 1
ATOM 754 O O . ASP A 1 101 ? 9.781 13.349 -22.495 1.00 84.81 101 ASP A O 1
ATOM 758 N N . PHE A 1 102 ? 9.350 13.813 -20.336 1.00 83.38 102 PHE A N 1
ATOM 759 C CA . PHE A 1 102 ? 9.366 12.430 -19.875 1.00 83.38 102 PHE A CA 1
ATOM 760 C C . PHE A 1 102 ? 8.414 11.532 -20.673 1.00 83.38 102 PHE A C 1
ATOM 762 O O . PHE A 1 102 ? 8.745 10.384 -20.955 1.00 83.38 102 PHE A O 1
ATOM 769 N N . TYR A 1 103 ? 7.232 12.033 -21.054 1.00 84.25 103 TYR A N 1
ATOM 770 C CA . TYR A 1 103 ? 6.262 11.233 -21.799 1.00 84.25 103 TYR A CA 1
ATOM 771 C C . TYR A 1 103 ? 6.843 10.830 -23.155 1.00 84.25 103 TYR A C 1
ATOM 773 O O . TYR A 1 103 ? 6.864 9.643 -23.482 1.00 84.25 103 TYR A O 1
ATOM 781 N N . GLN A 1 104 ? 7.384 11.788 -23.909 1.00 87.38 104 GLN A N 1
ATOM 782 C CA . GLN A 1 104 ? 8.058 11.501 -25.176 1.00 87.38 104 GLN A CA 1
ATOM 783 C C . GLN A 1 104 ? 9.306 10.637 -24.989 1.00 87.38 104 GLN A C 1
ATOM 785 O O . GLN A 1 104 ? 9.512 9.700 -25.760 1.00 87.38 104 GLN A O 1
ATOM 790 N N . TRP A 1 105 ? 10.097 10.877 -23.940 1.00 91.31 105 TRP A N 1
ATOM 791 C CA . TRP A 1 105 ? 11.270 10.061 -23.623 1.00 91.31 105 TRP A CA 1
ATOM 792 C C . TRP A 1 105 ? 10.922 8.577 -23.444 1.00 91.31 105 TRP A C 1
ATOM 794 O O . TRP A 1 105 ? 11.620 7.716 -23.988 1.00 91.31 105 TRP A O 1
ATOM 804 N N . VAL A 1 106 ? 9.814 8.263 -22.764 1.00 88.50 106 VAL A N 1
ATOM 805 C CA . VAL A 1 106 ? 9.340 6.879 -22.595 1.00 88.50 106 VAL A CA 1
ATOM 806 C C . VAL A 1 106 ? 9.025 6.229 -23.938 1.00 88.50 106 VAL A C 1
ATOM 808 O O . VAL A 1 106 ? 9.478 5.115 -24.204 1.00 88.50 106 VAL A O 1
ATOM 811 N N . PHE A 1 107 ? 8.260 6.903 -24.801 1.00 88.81 107 PHE A N 1
ATOM 812 C CA . PHE A 1 107 ? 7.875 6.337 -26.097 1.00 88.81 107 PHE A CA 1
ATOM 813 C C . PHE A 1 107 ? 9.058 6.201 -27.050 1.00 88.81 107 PHE A C 1
ATOM 815 O O . PHE A 1 107 ? 9.159 5.176 -27.724 1.00 88.81 107 PHE A O 1
ATOM 822 N N . TYR A 1 108 ? 9.962 7.179 -27.060 1.00 89.31 108 TYR A N 1
ATOM 823 C CA . TYR A 1 108 ? 11.182 7.138 -27.857 1.00 89.31 108 TYR A CA 1
ATOM 824 C C . TYR A 1 108 ? 12.055 5.931 -27.486 1.00 89.31 108 TYR A C 1
ATOM 826 O O . TYR A 1 108 ? 12.411 5.127 -28.346 1.00 89.31 108 TYR A O 1
ATOM 834 N N . ASN A 1 109 ? 12.321 5.728 -26.192 1.00 88.31 109 ASN A N 1
ATOM 835 C CA . ASN A 1 109 ? 13.086 4.566 -25.737 1.00 88.31 109 ASN A CA 1
ATOM 836 C C . ASN A 1 109 ? 12.341 3.241 -25.978 1.00 88.31 109 ASN A C 1
ATOM 838 O O . ASN A 1 109 ? 12.972 2.231 -26.281 1.00 88.31 109 ASN A O 1
ATOM 842 N N . ALA A 1 110 ? 11.004 3.232 -25.908 1.00 89.00 110 ALA A N 1
ATOM 843 C CA . ALA A 1 110 ? 10.205 2.054 -26.259 1.00 89.00 110 ALA A CA 1
ATOM 844 C C . ALA A 1 110 ? 10.388 1.654 -27.724 1.00 89.00 110 ALA A C 1
ATOM 846 O O . ALA A 1 110 ? 10.446 0.471 -28.048 1.00 89.00 110 ALA A O 1
ATOM 847 N N . ASP A 1 111 ? 10.416 2.644 -28.611 1.00 90.19 111 ASP A N 1
ATOM 848 C CA . ASP A 1 111 ? 10.565 2.445 -30.045 1.00 90.19 111 ASP A CA 1
ATOM 849 C C . ASP A 1 111 ? 11.964 1.921 -30.393 1.00 90.19 111 ASP A C 1
ATOM 851 O O . ASP A 1 111 ? 12.087 0.911 -31.087 1.00 90.19 111 ASP A O 1
ATOM 855 N N . LEU A 1 112 ? 13.012 2.498 -29.794 1.00 90.12 112 LEU A N 1
ATOM 856 C CA . LEU A 1 112 ? 14.381 1.987 -29.922 1.00 90.12 112 LEU A CA 1
ATOM 857 C C . LEU A 1 112 ? 14.512 0.531 -29.452 1.00 90.12 112 LEU A C 1
ATOM 859 O O . LEU A 1 112 ? 15.150 -0.276 -30.131 1.00 90.12 112 LEU A O 1
ATOM 863 N N . LEU A 1 113 ? 13.874 0.173 -28.330 1.00 90.12 113 LEU A N 1
ATOM 864 C CA . LEU A 1 113 ? 13.841 -1.207 -27.834 1.00 90.12 113 LEU A CA 1
ATOM 865 C C . LEU A 1 113 ? 13.136 -2.155 -28.813 1.00 90.12 113 LEU A C 1
ATOM 867 O O . LEU A 1 113 ? 13.642 -3.246 -29.065 1.00 90.12 113 LEU A O 1
ATOM 871 N N . ARG A 1 114 ? 12.005 -1.747 -29.405 1.00 88.56 114 ARG A N 1
ATOM 872 C CA . ARG A 1 114 ? 11.296 -2.557 -30.415 1.00 88.56 114 ARG A CA 1
ATOM 873 C C . ARG A 1 114 ? 12.106 -2.747 -31.697 1.00 88.56 114 ARG A C 1
ATOM 875 O O . ARG A 1 114 ? 11.970 -3.778 -32.343 1.00 88.56 114 ARG A O 1
ATOM 882 N N . GLN A 1 115 ? 12.943 -1.774 -32.054 1.00 91.44 115 GLN A N 1
ATOM 883 C CA . GLN A 1 115 ? 13.833 -1.836 -33.217 1.00 91.44 115 GLN A CA 1
ATOM 884 C C . GLN A 1 115 ? 15.149 -2.585 -32.938 1.00 91.44 115 GLN A C 1
ATOM 886 O O . GLN A 1 115 ? 15.981 -2.692 -33.836 1.00 91.44 115 GLN A O 1
ATOM 891 N N . GLY A 1 116 ? 15.377 -3.069 -31.709 1.00 90.88 116 GLY A N 1
ATOM 892 C CA . GLY A 1 116 ? 16.625 -3.739 -31.322 1.00 90.88 116 GLY A CA 1
ATOM 893 C C . GLY A 1 116 ? 17.843 -2.807 -31.253 1.00 90.88 116 GLY A C 1
ATOM 894 O O . GLY A 1 116 ? 18.984 -3.268 -31.249 1.00 90.88 116 GLY A O 1
ATOM 895 N N . ARG A 1 117 ? 17.633 -1.485 -31.192 1.00 91.62 117 ARG A N 1
ATOM 896 C CA . ARG A 1 117 ? 18.695 -0.461 -31.202 1.00 91.62 117 ARG A CA 1
ATOM 897 C C . ARG A 1 117 ? 19.244 -0.209 -29.796 1.00 91.62 117 ARG A C 1
ATOM 899 O O . ARG A 1 117 ? 19.217 0.906 -29.280 1.00 91.62 117 ARG A O 1
ATOM 906 N N . PHE A 1 118 ? 19.757 -1.262 -29.159 1.00 87.44 118 PHE A N 1
ATOM 907 C CA . PHE A 1 118 ? 20.192 -1.244 -27.754 1.00 87.44 118 PHE A CA 1
ATOM 908 C C . PHE A 1 118 ? 21.366 -0.303 -27.459 1.00 87.44 118 PHE A C 1
ATOM 910 O O . PHE A 1 118 ? 21.567 0.078 -26.313 1.00 87.44 118 PHE A O 1
ATOM 917 N N . THR A 1 119 ? 22.148 0.089 -28.463 1.00 91.50 119 THR A N 1
ATOM 918 C CA . THR A 1 119 ? 23.254 1.043 -28.286 1.00 91.50 119 THR A CA 1
ATOM 919 C C . THR A 1 119 ? 22.781 2.489 -28.151 1.00 91.50 119 THR A C 1
ATOM 921 O O . THR A 1 119 ? 23.572 3.354 -27.791 1.00 91.50 119 THR A O 1
ATOM 924 N N . GLU A 1 120 ? 21.515 2.762 -28.474 1.00 88.50 120 GLU A N 1
ATOM 925 C CA . GLU A 1 120 ? 20.951 4.114 -28.539 1.00 88.50 120 GLU A CA 1
ATOM 926 C C . GLU A 1 120 ? 19.955 4.407 -27.415 1.00 88.50 120 GLU A C 1
ATOM 928 O O . GLU A 1 120 ? 19.550 5.557 -27.244 1.00 88.50 120 GLU A O 1
ATOM 933 N N . ILE A 1 121 ? 19.560 3.383 -26.652 1.00 89.88 121 ILE A N 1
ATOM 934 C CA . ILE A 1 121 ? 18.659 3.550 -25.511 1.00 89.88 121 ILE A CA 1
ATOM 935 C C . ILE A 1 121 ? 19.363 4.278 -24.371 1.00 89.88 121 ILE A C 1
ATOM 937 O O . ILE A 1 121 ? 20.554 4.095 -24.110 1.00 89.88 121 ILE A O 1
ATOM 941 N N . ASP A 1 122 ? 18.583 5.047 -23.626 1.00 88.25 122 ASP A N 1
ATOM 942 C CA . ASP A 1 122 ? 19.028 5.711 -22.410 1.00 88.25 122 ASP A CA 1
ATOM 943 C C . ASP A 1 122 ? 19.007 4.737 -21.219 1.00 88.25 122 ASP A C 1
ATOM 945 O O . ASP A 1 122 ? 18.181 4.832 -20.310 1.00 88.25 122 ASP A O 1
ATOM 949 N N . LEU A 1 123 ? 19.887 3.729 -21.277 1.00 88.56 123 LEU A N 1
ATOM 950 C CA . LEU A 1 123 ? 19.884 2.568 -20.380 1.00 88.56 123 LEU A CA 1
ATOM 951 C C . LEU A 1 123 ? 19.912 2.954 -18.894 1.00 88.56 123 LEU A C 1
ATOM 953 O O . LEU A 1 123 ? 19.209 2.347 -18.091 1.00 88.56 123 LEU A O 1
ATOM 957 N N . GLU A 1 124 ? 20.713 3.954 -18.534 1.00 89.06 124 GLU A N 1
ATOM 958 C CA . GLU A 1 124 ? 20.895 4.408 -17.151 1.00 89.06 124 GLU A CA 1
ATOM 959 C C . GLU A 1 124 ? 19.585 4.943 -16.558 1.00 89.06 124 GLU A C 1
ATOM 961 O O . GLU A 1 124 ? 19.126 4.449 -15.527 1.00 89.06 124 GLU A O 1
ATOM 966 N N . ASN A 1 125 ? 18.929 5.867 -17.265 1.00 87.31 125 ASN A N 1
ATOM 967 C CA . ASN A 1 125 ? 17.653 6.443 -16.840 1.00 87.31 125 ASN A CA 1
ATOM 968 C C . ASN A 1 125 ? 16.514 5.408 -16.879 1.00 87.31 125 ASN A C 1
ATOM 970 O O . ASN A 1 125 ? 15.628 5.427 -16.027 1.00 87.31 125 ASN A O 1
ATOM 974 N N . ILE A 1 126 ? 16.536 4.457 -17.825 1.00 90.38 126 ILE A N 1
ATOM 975 C CA . ILE A 1 126 ? 15.567 3.347 -17.851 1.00 90.38 126 ILE A CA 1
ATOM 976 C C . ILE A 1 126 ? 15.707 2.479 -16.598 1.00 90.38 126 ILE A C 1
ATOM 978 O O . ILE A 1 126 ? 14.703 2.197 -15.946 1.00 90.38 126 ILE A O 1
ATOM 982 N N . ILE A 1 127 ? 16.926 2.055 -16.246 1.00 90.50 127 ILE A N 1
ATOM 983 C CA . ILE A 1 127 ? 17.170 1.244 -15.044 1.00 90.50 127 ILE A CA 1
ATOM 984 C C . ILE A 1 127 ? 16.707 2.000 -13.799 1.00 90.50 127 ILE A C 1
ATOM 986 O O . ILE A 1 127 ? 15.979 1.435 -12.979 1.00 90.50 127 ILE A O 1
ATOM 990 N N . GLU A 1 128 ? 17.078 3.277 -13.679 1.00 88.38 128 GLU A N 1
ATOM 991 C CA . GLU A 1 128 ? 16.665 4.101 -12.547 1.00 88.38 128 GLU A CA 1
ATOM 992 C C . GLU A 1 128 ? 15.140 4.151 -12.419 1.00 88.38 128 GLU A C 1
ATOM 994 O O . GLU A 1 128 ? 14.621 3.957 -11.315 1.00 88.38 128 GLU A O 1
ATOM 999 N N . GLU A 1 129 ? 14.414 4.341 -13.525 1.00 90.19 129 GLU A N 1
ATOM 1000 C CA . GLU A 1 129 ? 12.954 4.390 -13.502 1.00 90.19 129 GLU A CA 1
ATOM 1001 C C . GLU A 1 129 ? 12.313 3.059 -13.107 1.00 90.19 129 GLU A C 1
ATOM 1003 O O . GLU A 1 129 ? 11.378 3.042 -12.302 1.00 90.19 129 GLU A O 1
ATOM 1008 N N . LEU A 1 130 ? 12.851 1.931 -13.573 1.00 89.38 130 LEU A N 1
ATOM 1009 C CA . LEU A 1 130 ? 12.377 0.606 -13.162 1.00 89.38 130 LEU A CA 1
ATOM 1010 C C . LEU A 1 130 ? 12.555 0.380 -11.655 1.00 89.38 130 LEU A C 1
ATOM 1012 O O . LEU A 1 130 ? 11.634 -0.067 -10.962 1.00 89.38 130 LEU A O 1
ATOM 1016 N N . GLU A 1 131 ? 13.715 0.743 -11.113 1.00 89.62 131 GLU A N 1
ATOM 1017 C CA . GLU A 1 131 ? 13.977 0.655 -9.676 1.00 89.62 131 GLU A CA 1
ATOM 1018 C C . GLU A 1 131 ? 13.139 1.660 -8.870 1.00 89.62 131 GLU A C 1
ATOM 1020 O O . GLU A 1 131 ? 12.712 1.384 -7.742 1.00 89.62 131 GLU A O 1
ATOM 1025 N N . SER A 1 132 ? 12.901 2.852 -9.421 1.00 87.31 132 SER A N 1
ATOM 1026 C CA . SER A 1 132 ? 12.003 3.881 -8.880 1.00 87.31 132 SER A CA 1
ATOM 1027 C C . SER A 1 132 ? 10.579 3.341 -8.745 1.00 87.31 132 SER A C 1
ATOM 1029 O O . SER A 1 132 ? 9.987 3.447 -7.664 1.00 87.31 132 SER A O 1
ATOM 1031 N N . MET A 1 133 ? 10.060 2.690 -9.789 1.00 87.56 133 MET A N 1
ATOM 1032 C CA . MET A 1 133 ? 8.734 2.075 -9.807 1.00 87.56 133 MET A CA 1
ATOM 1033 C C . MET A 1 133 ? 8.607 0.981 -8.746 1.00 87.56 133 MET A C 1
ATOM 1035 O O . MET A 1 133 ? 7.710 1.049 -7.906 1.00 87.56 133 MET A O 1
ATOM 1039 N N . ALA A 1 134 ? 9.554 0.040 -8.690 1.00 88.69 134 ALA A N 1
ATOM 1040 C CA . ALA A 1 134 ? 9.530 -1.030 -7.692 1.00 88.69 134 ALA A CA 1
ATOM 1041 C C . ALA A 1 134 ? 9.553 -0.485 -6.247 1.00 88.69 134 ALA A C 1
ATOM 1043 O O . ALA A 1 134 ? 8.813 -0.943 -5.368 1.00 88.69 134 ALA A O 1
ATOM 1044 N N . ARG A 1 135 ? 10.375 0.542 -5.983 1.00 91.69 135 ARG A N 1
ATOM 1045 C CA . ARG A 1 135 ? 10.424 1.219 -4.674 1.00 91.69 135 ARG A CA 1
ATOM 1046 C C . ARG A 1 135 ? 9.116 1.945 -4.352 1.00 91.69 135 ARG A C 1
ATOM 1048 O O . ARG A 1 135 ? 8.716 1.967 -3.183 1.00 91.69 135 ARG A O 1
ATOM 1055 N N . ARG A 1 136 ? 8.467 2.544 -5.354 1.00 91.25 136 ARG A N 1
ATOM 1056 C CA . ARG A 1 136 ? 7.194 3.261 -5.217 1.00 91.25 136 ARG A CA 1
ATOM 1057 C C . ARG A 1 136 ? 6.066 2.313 -4.837 1.00 91.25 136 ARG A C 1
ATOM 1059 O O . ARG A 1 136 ? 5.425 2.563 -3.823 1.00 91.25 136 ARG A O 1
ATOM 1066 N N . ASP A 1 137 ? 5.894 1.212 -5.557 1.00 92.25 137 ASP A N 1
ATOM 1067 C CA . ASP A 1 137 ? 4.822 0.245 -5.293 1.00 92.25 137 ASP A CA 1
ATOM 1068 C C . ASP A 1 137 ? 4.970 -0.389 -3.905 1.00 92.25 137 ASP A C 1
ATOM 1070 O O . ASP A 1 137 ? 4.010 -0.485 -3.139 1.00 92.25 137 ASP A O 1
ATOM 1074 N N . ARG A 1 138 ? 6.207 -0.715 -3.504 1.00 93.50 138 ARG A N 1
ATOM 1075 C CA . ARG A 1 138 ? 6.491 -1.187 -2.141 1.00 93.50 138 ARG A CA 1
ATOM 1076 C C . ARG A 1 138 ? 6.108 -0.155 -1.077 1.00 93.50 138 ARG A C 1
ATOM 1078 O O . ARG A 1 138 ? 5.580 -0.516 -0.023 1.00 93.50 138 ARG A O 1
ATOM 1085 N N . ARG A 1 139 ? 6.417 1.123 -1.314 1.00 95.69 139 ARG A N 1
ATOM 1086 C CA . ARG A 1 139 ? 6.066 2.220 -0.399 1.00 95.69 139 ARG A CA 1
ATOM 1087 C C . ARG A 1 139 ? 4.557 2.438 -0.351 1.00 95.69 139 ARG A C 1
ATOM 1089 O O . ARG A 1 139 ? 4.029 2.706 0.723 1.00 95.69 139 ARG A O 1
ATOM 1096 N N . GLU A 1 140 ? 3.885 2.298 -1.483 1.00 96.50 140 GLU A N 1
ATOM 1097 C CA . GLU A 1 140 ? 2.441 2.437 -1.588 1.00 96.50 140 GLU A CA 1
ATOM 1098 C C . GLU A 1 140 ? 1.715 1.350 -0.795 1.00 96.50 140 GLU A C 1
ATOM 1100 O O . GLU A 1 140 ? 0.874 1.669 0.045 1.00 96.50 140 GLU A O 1
ATOM 1105 N N . LEU A 1 141 ? 2.117 0.084 -0.956 1.00 97.38 141 LEU A N 1
ATOM 1106 C CA . LEU A 1 141 ? 1.581 -1.024 -0.163 1.00 97.38 141 LEU A CA 1
ATOM 1107 C C . LEU A 1 141 ? 1.743 -0.762 1.340 1.00 97.38 141 LEU A C 1
ATOM 1109 O O . LEU A 1 141 ? 0.794 -0.905 2.111 1.00 97.38 141 LEU A O 1
ATOM 1113 N N . PHE A 1 142 ? 2.938 -0.330 1.753 1.00 98.12 142 PHE A N 1
ATOM 1114 C CA . PHE A 1 142 ? 3.215 0.040 3.139 1.00 98.12 142 PHE A CA 1
ATOM 1115 C C . PHE A 1 142 ? 2.290 1.159 3.642 1.00 98.12 142 PHE A C 1
ATOM 1117 O O . PHE A 1 142 ? 1.716 1.041 4.726 1.00 98.12 142 PHE A O 1
ATOM 1124 N N . ASN A 1 143 ? 2.135 2.237 2.869 1.00 98.25 143 ASN A N 1
ATOM 1125 C CA . ASN A 1 143 ? 1.312 3.381 3.253 1.00 98.25 143 ASN A CA 1
ATOM 1126 C C . ASN A 1 143 ? -0.157 2.984 3.416 1.00 98.25 143 ASN A C 1
ATOM 1128 O O . ASN A 1 143 ? -0.782 3.348 4.414 1.00 98.25 143 ASN A O 1
ATOM 1132 N N . ARG A 1 144 ? -0.692 2.210 2.468 1.00 98.25 144 ARG A N 1
ATOM 1133 C CA . ARG A 1 144 ? -2.087 1.758 2.494 1.00 98.25 144 ARG A CA 1
ATOM 1134 C C . ARG A 1 144 ? -2.360 0.825 3.663 1.00 98.25 144 ARG A C 1
ATOM 1136 O O . ARG A 1 144 ? -3.322 1.040 4.398 1.00 98.25 144 ARG A O 1
ATOM 1143 N N . LEU A 1 145 ? -1.469 -0.136 3.916 1.00 98.50 145 LEU A N 1
ATOM 1144 C CA . LEU A 1 145 ? -1.564 -1.006 5.090 1.00 98.50 145 LEU A CA 1
ATOM 1145 C C . LEU A 1 145 ? -1.511 -0.206 6.395 1.00 98.50 145 LEU A C 1
ATOM 1147 O O . LEU A 1 145 ? -2.320 -0.445 7.285 1.00 98.50 145 LEU A O 1
ATOM 1151 N N . ALA A 1 146 ? -0.622 0.784 6.512 1.00 98.56 146 ALA A N 1
ATOM 1152 C CA . ALA A 1 146 ? -0.555 1.623 7.708 1.00 98.56 146 ALA A CA 1
ATOM 1153 C C . ALA A 1 146 ? -1.865 2.399 7.956 1.00 98.56 146 ALA A C 1
ATOM 1155 O O . ALA A 1 146 ? -2.313 2.503 9.098 1.00 98.56 146 ALA A O 1
ATOM 1156 N N . VAL A 1 147 ? -2.502 2.927 6.904 1.00 98.50 147 VAL A N 1
ATOM 1157 C CA . VAL A 1 147 ? -3.794 3.631 7.012 1.00 98.50 147 VAL A CA 1
ATOM 1158 C C . VAL A 1 147 ? -4.935 2.671 7.349 1.00 98.50 147 VAL A C 1
ATOM 1160 O O . VAL A 1 147 ? -5.764 3.002 8.200 1.00 98.50 147 VAL A O 1
ATOM 1163 N N . LEU A 1 148 ? -4.970 1.495 6.718 1.00 98.69 148 LEU A N 1
ATOM 1164 C CA . LEU A 1 148 ? -5.954 0.446 6.989 1.00 98.69 148 LEU A CA 1
ATOM 1165 C C . LEU A 1 148 ? -5.888 0.001 8.452 1.00 98.69 148 LEU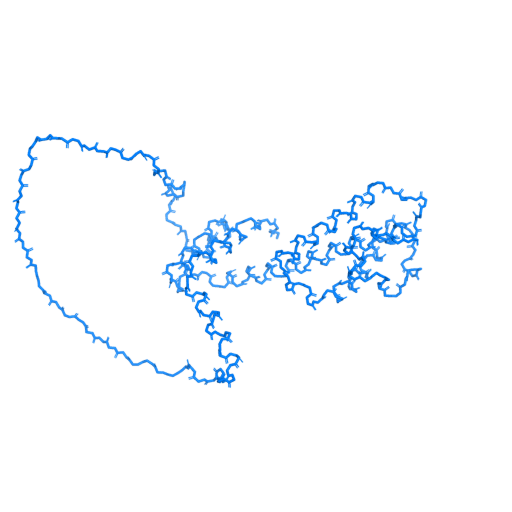 A C 1
ATOM 1167 O O . LEU A 1 148 ? -6.878 0.096 9.174 1.00 98.69 148 LEU A O 1
ATOM 1171 N N . ILE A 1 149 ? -4.700 -0.400 8.906 1.00 98.62 149 ILE A N 1
ATOM 1172 C CA . ILE A 1 149 ? -4.455 -0.860 10.275 1.00 98.62 149 ILE A CA 1
ATOM 1173 C C . ILE A 1 149 ? -4.836 0.228 11.284 1.00 98.62 149 ILE A C 1
ATOM 1175 O O . ILE A 1 149 ? -5.491 -0.059 12.281 1.00 98.62 149 ILE A O 1
ATOM 1179 N N . MET A 1 150 ? -4.488 1.492 11.023 1.00 98.38 150 MET A N 1
ATOM 1180 C CA . MET A 1 150 ? -4.873 2.606 11.894 1.00 98.38 150 MET A CA 1
ATOM 1181 C C . MET A 1 150 ? -6.398 2.736 12.014 1.00 98.38 150 MET A C 1
ATOM 1183 O O . MET A 1 150 ? -6.910 2.938 13.115 1.00 98.38 150 MET A O 1
ATOM 1187 N N . HIS A 1 151 ? -7.135 2.617 10.908 1.00 98.12 151 HIS A N 1
ATOM 1188 C CA . HIS A 1 151 ? -8.596 2.678 10.947 1.00 98.12 151 HIS A CA 1
ATOM 1189 C C . HIS A 1 151 ? -9.215 1.462 11.635 1.00 98.12 151 HIS A C 1
ATOM 1191 O O . HIS A 1 151 ? -10.194 1.629 12.360 1.00 98.12 151 HIS A O 1
ATOM 1197 N N . MET A 1 152 ? -8.621 0.276 11.498 1.00 98.12 152 MET A N 1
ATOM 1198 C CA . MET A 1 152 ? -9.037 -0.905 12.259 1.00 98.12 152 MET A CA 1
ATOM 1199 C C . MET A 1 152 ? -8.814 -0.721 13.765 1.00 98.12 152 MET A C 1
ATOM 1201 O O . MET A 1 152 ? -9.712 -1.009 14.551 1.00 98.12 152 MET A O 1
ATOM 1205 N N . LEU A 1 153 ? -7.690 -0.123 14.176 1.00 97.88 153 LEU A N 1
ATOM 1206 C CA . LEU A 1 153 ? -7.453 0.241 15.577 1.00 97.88 153 LEU A CA 1
ATOM 1207 C C . LEU A 1 153 ? -8.470 1.278 16.073 1.00 97.88 153 LEU A C 1
ATOM 1209 O O . LEU A 1 153 ? -9.025 1.131 17.158 1.00 97.88 153 LEU A O 1
ATOM 1213 N N . LYS A 1 154 ? -8.771 2.317 15.280 1.00 97.06 154 LYS A N 1
ATOM 1214 C CA . LYS A 1 154 ? -9.823 3.298 15.616 1.00 97.06 154 LYS A CA 1
ATOM 1215 C C . LYS A 1 154 ? -11.176 2.618 15.798 1.00 97.06 154 LYS A C 1
ATOM 1217 O O . LYS A 1 154 ? -11.887 2.946 16.744 1.00 97.06 154 LYS A O 1
ATOM 1222 N N . TRP A 1 155 ? -11.503 1.671 14.923 1.00 97.19 155 TRP A N 1
ATOM 1223 C CA . TRP A 1 155 ? -12.732 0.895 14.998 1.00 97.19 155 TRP A CA 1
ATOM 1224 C C . TRP A 1 155 ? -12.813 0.067 16.287 1.00 97.19 155 TRP A C 1
ATOM 1226 O O . TRP A 1 155 ? -13.835 0.107 16.974 1.00 97.19 155 TRP A O 1
ATOM 1236 N N . GLN A 1 156 ? -11.732 -0.623 16.646 1.00 96.50 156 GLN A N 1
ATOM 1237 C CA . GLN A 1 156 ? -11.655 -1.467 17.837 1.00 96.50 156 GLN A CA 1
ATOM 1238 C C . GLN A 1 156 ? -11.688 -0.650 19.140 1.00 96.50 156 GLN A C 1
ATOM 1240 O O . GLN A 1 156 ? -12.495 -0.900 20.027 1.00 96.50 156 GLN A O 1
ATOM 1245 N N . TYR A 1 157 ? -10.847 0.379 19.251 1.00 95.94 157 TYR A N 1
ATOM 1246 C CA . TYR A 1 157 ? -10.618 1.090 20.515 1.00 95.94 157 TYR A CA 1
ATOM 1247 C C . TYR A 1 157 ? -11.538 2.300 20.739 1.00 95.94 157 TYR A C 1
ATOM 1249 O O . TYR A 1 157 ? -11.525 2.891 21.818 1.00 95.94 157 TYR A O 1
ATOM 1257 N N . GLN A 1 158 ? -12.344 2.698 19.748 1.00 95.56 158 GLN A N 1
ATOM 1258 C CA . GLN A 1 158 ? -13.338 3.768 19.897 1.00 95.56 158 GLN A CA 1
ATOM 1259 C C . GLN A 1 158 ? -14.723 3.338 19.378 1.00 95.56 158 GLN A C 1
ATOM 1261 O O . GLN A 1 158 ? -15.236 3.945 18.432 1.00 95.56 158 GLN A O 1
ATOM 1266 N N . PRO A 1 159 ? -15.381 2.341 20.006 1.00 95.38 159 PRO A N 1
ATOM 1267 C CA . PRO A 1 159 ? -16.679 1.829 19.553 1.00 95.38 159 PRO A CA 1
ATOM 1268 C C . PRO A 1 159 ? -17.756 2.918 19.444 1.00 95.38 159 PRO A C 1
ATOM 1270 O O . PRO A 1 159 ? -18.525 2.940 18.488 1.00 95.38 159 PRO A O 1
ATOM 1273 N N . ASN A 1 160 ? -17.737 3.899 20.351 1.00 95.69 160 ASN A N 1
ATOM 1274 C CA . ASN A 1 160 ? -18.680 5.025 20.371 1.00 95.69 160 ASN A CA 1
ATOM 1275 C C . ASN A 1 160 ? -18.456 6.064 19.253 1.00 95.69 160 ASN A C 1
ATOM 1277 O O . ASN A 1 160 ? -19.230 7.009 19.136 1.00 95.69 160 ASN A O 1
ATOM 1281 N N . ARG A 1 161 ? -17.374 5.944 18.471 1.00 94.38 161 ARG A N 1
ATOM 1282 C CA . ARG A 1 161 ? -17.026 6.857 17.365 1.00 94.38 161 ARG A CA 1
ATOM 1283 C C . ARG A 1 161 ? -16.993 6.163 16.005 1.00 94.38 161 ARG A C 1
ATOM 1285 O O . ARG A 1 161 ? -16.598 6.782 15.016 1.00 94.38 161 ARG A O 1
ATOM 1292 N N . ARG A 1 162 ? -17.404 4.892 15.947 1.00 95.25 162 ARG A N 1
ATOM 1293 C CA . ARG A 1 162 ? -17.582 4.169 14.685 1.00 95.25 162 ARG A CA 1
ATOM 1294 C C . ARG A 1 162 ? -18.530 4.967 13.792 1.00 95.25 162 ARG A C 1
ATOM 1296 O O . ARG A 1 162 ? -19.553 5.475 14.244 1.00 95.25 162 ARG A O 1
ATOM 1303 N N . SER A 1 163 ? -18.145 5.118 12.533 1.00 95.19 163 SER A N 1
ATOM 1304 C CA . SER A 1 163 ? -18.893 5.897 11.554 1.00 95.19 163 SER A CA 1
ATOM 1305 C C . SER A 1 163 ? -18.778 5.266 10.177 1.00 95.19 163 SER A C 1
ATOM 1307 O O . SER A 1 163 ? -17.786 4.596 9.874 1.00 95.19 163 SER A O 1
ATOM 1309 N N . GLU A 1 164 ? -19.760 5.559 9.327 1.00 95.56 164 GLU A N 1
ATOM 1310 C CA . GLU A 1 164 ? -19.749 5.172 7.914 1.00 95.56 164 GLU A CA 1
ATOM 1311 C C . GLU A 1 164 ? -18.453 5.620 7.233 1.00 95.56 164 GLU A C 1
ATOM 1313 O O . GLU A 1 164 ? -17.799 4.830 6.567 1.00 95.56 164 GLU A O 1
ATOM 1318 N N . SER A 1 165 ? -17.991 6.844 7.504 1.00 95.94 165 SER A N 1
ATOM 1319 C CA . SER A 1 165 ? -16.735 7.370 6.955 1.00 95.94 165 SER A CA 1
ATOM 1320 C C . SER A 1 165 ? -15.516 6.484 7.264 1.00 95.94 165 SER A C 1
ATOM 1322 O O . SER A 1 165 ? -14.673 6.262 6.389 1.00 95.94 165 SER A O 1
ATOM 1324 N N . TRP A 1 166 ? -15.420 5.932 8.480 1.00 96.38 166 TRP A N 1
ATOM 1325 C CA . TRP A 1 166 ? -14.330 5.018 8.842 1.00 96.38 166 TRP A CA 1
ATOM 1326 C C . TRP A 1 166 ? -14.465 3.675 8.128 1.00 96.38 166 TRP A C 1
ATOM 1328 O O . TRP A 1 166 ? -13.467 3.174 7.613 1.00 96.38 166 TRP A O 1
ATOM 1338 N N . SER A 1 167 ? -15.683 3.130 8.042 1.00 95.50 167 SER A N 1
ATOM 1339 C CA . SER A 1 167 ? -15.940 1.886 7.305 1.00 95.50 167 SER A CA 1
ATOM 1340 C C . SER A 1 167 ? -15.626 2.027 5.810 1.00 95.50 167 SER A C 1
ATOM 1342 O O . SER A 1 167 ? -14.919 1.192 5.249 1.00 95.50 167 SER A O 1
ATOM 1344 N N . THR A 1 168 ? -16.010 3.149 5.193 1.00 97.44 168 THR A N 1
ATOM 1345 C CA . THR A 1 168 ? -15.676 3.498 3.809 1.00 97.44 168 THR A CA 1
ATOM 1346 C C . THR A 1 168 ? -14.171 3.609 3.623 1.00 97.44 168 THR A C 1
ATOM 1348 O O . THR A 1 168 ? -13.631 3.112 2.641 1.00 97.44 168 THR A O 1
ATOM 1351 N N . THR A 1 169 ? -13.459 4.216 4.575 1.00 97.62 169 THR A N 1
ATOM 1352 C CA . THR A 1 169 ? -11.997 4.315 4.491 1.00 97.62 169 THR A CA 1
ATOM 1353 C C . THR A 1 169 ? -11.341 2.936 4.546 1.00 97.62 169 THR A C 1
ATOM 1355 O O . THR A 1 169 ? -10.448 2.667 3.746 1.00 97.62 169 THR A O 1
ATOM 1358 N N . ILE A 1 170 ? -11.803 2.046 5.430 1.00 98.31 170 ILE A N 1
ATOM 1359 C CA . ILE A 1 170 ? -11.336 0.652 5.506 1.00 98.31 170 ILE A CA 1
ATOM 1360 C C . ILE A 1 170 ? -11.581 -0.069 4.174 1.00 98.31 170 ILE A C 1
ATOM 1362 O O . ILE A 1 170 ? -10.644 -0.639 3.614 1.00 98.31 170 ILE A O 1
ATOM 1366 N N . GLY A 1 171 ? -12.804 0.008 3.641 1.00 98.19 171 GLY A N 1
ATOM 1367 C CA . GLY A 1 171 ? -13.163 -0.587 2.352 1.00 98.19 171 GLY A CA 1
ATOM 1368 C C . GLY A 1 171 ? -12.291 -0.073 1.208 1.00 98.19 171 GLY A C 1
ATOM 1369 O O . GLY A 1 171 ? -11.707 -0.867 0.479 1.00 98.19 171 GLY A O 1
ATOM 1370 N N . ASN A 1 172 ? -12.104 1.245 1.110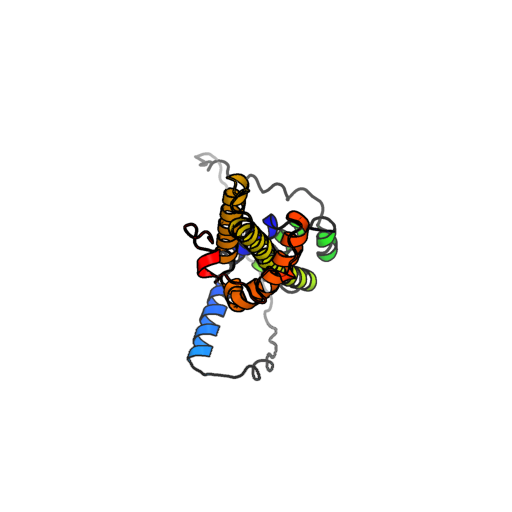 1.00 98.31 172 ASN A N 1
ATOM 1371 C CA . ASN A 1 172 ? -11.266 1.855 0.078 1.00 98.31 172 ASN A CA 1
ATOM 1372 C C . ASN A 1 172 ? -9.808 1.389 0.171 1.00 98.31 172 ASN A C 1
ATOM 1374 O O . ASN A 1 172 ? -9.202 1.072 -0.849 1.00 98.31 172 ASN A O 1
ATOM 1378 N N . GLN A 1 173 ? -9.229 1.311 1.377 1.00 98.44 173 GLN A N 1
ATOM 1379 C CA . GLN A 1 173 ? -7.862 0.802 1.520 1.00 98.44 173 GLN A CA 1
ATOM 1380 C C . GLN A 1 173 ? -7.757 -0.667 1.095 1.00 98.44 173 GLN A C 1
ATOM 1382 O O . GLN A 1 173 ? -6.796 -1.017 0.415 1.00 98.44 173 GLN A O 1
ATOM 1387 N N . ARG A 1 174 ? -8.741 -1.510 1.433 1.00 98.50 174 ARG A N 1
ATOM 1388 C CA . ARG A 1 174 ? -8.785 -2.915 0.991 1.00 98.50 174 ARG A CA 1
ATOM 1389 C C . ARG A 1 174 ? -8.849 -3.032 -0.530 1.00 98.50 174 ARG A C 1
ATOM 1391 O O . ARG A 1 174 ? -8.044 -3.766 -1.097 1.00 98.50 174 ARG A O 1
ATOM 1398 N N . THR A 1 175 ? -9.728 -2.274 -1.188 1.00 98.31 175 THR A N 1
ATOM 1399 C CA . THR A 1 175 ? -9.864 -2.274 -2.656 1.00 98.31 175 THR A CA 1
ATOM 1400 C C . THR A 1 175 ? -8.553 -1.916 -3.334 1.00 98.31 175 THR A C 1
ATOM 1402 O O . THR A 1 175 ? -8.101 -2.593 -4.256 1.00 98.31 175 THR A O 1
ATOM 1405 N N . GLU A 1 176 ? -7.907 -0.867 -2.847 1.00 97.81 176 GLU A N 1
ATOM 1406 C CA . GLU A 1 176 ? -6.695 -0.354 -3.463 1.00 97.81 176 GLU A CA 1
ATOM 1407 C C . GLU A 1 176 ? -5.468 -1.229 -3.180 1.00 97.81 176 GLU A C 1
ATOM 1409 O O . GLU A 1 176 ? -4.616 -1.391 -4.050 1.00 97.81 176 GLU A O 1
ATOM 1414 N N . ILE A 1 177 ? -5.375 -1.831 -1.987 1.00 98.00 177 ILE A N 1
ATOM 1415 C CA . ILE A 1 177 ? -4.360 -2.856 -1.702 1.00 98.00 177 ILE A CA 1
ATOM 1416 C C . ILE A 1 177 ? -4.590 -4.071 -2.602 1.00 98.00 177 ILE A C 1
ATOM 1418 O O . ILE A 1 177 ? -3.629 -4.585 -3.167 1.00 98.00 177 ILE A O 1
ATOM 1422 N N . GLY A 1 178 ? -5.842 -4.508 -2.762 1.00 97.25 178 GLY A N 1
ATOM 1423 C CA . GLY A 1 178 ? -6.212 -5.586 -3.678 1.00 97.25 178 GLY A CA 1
ATOM 1424 C C . GLY A 1 178 ? -5.725 -5.301 -5.095 1.00 97.25 178 GLY A C 1
ATOM 1425 O O . GLY A 1 178 ? -4.939 -6.075 -5.629 1.00 97.25 178 GLY A O 1
ATOM 1426 N N . SER A 1 179 ? -6.072 -4.128 -5.627 1.00 96.00 179 SER A N 1
ATOM 1427 C CA . SER A 1 179 ? -5.668 -3.685 -6.970 1.00 96.00 179 SER A CA 1
ATOM 1428 C C . SER A 1 179 ? -4.142 -3.639 -7.131 1.00 96.00 179 SER A C 1
ATOM 1430 O O . SER A 1 179 ? -3.597 -4.108 -8.124 1.00 96.00 179 SER A O 1
ATOM 1432 N N . LEU A 1 180 ? -3.418 -3.132 -6.125 1.00 94.38 180 LEU A N 1
ATOM 1433 C CA . LEU A 1 180 ? -1.953 -3.084 -6.146 1.00 94.38 180 LEU A CA 1
ATOM 1434 C C . LEU A 1 180 ? -1.315 -4.484 -6.154 1.00 94.38 180 LEU A C 1
ATOM 1436 O O . LEU A 1 180 ? -0.288 -4.696 -6.796 1.00 94.38 180 LEU A O 1
ATOM 1440 N N . LEU A 1 181 ? -1.898 -5.436 -5.424 1.00 94.75 181 LEU A N 1
ATOM 1441 C CA . LEU A 1 181 ? -1.412 -6.816 -5.365 1.00 94.75 181 LEU A CA 1
ATOM 1442 C C . LEU A 1 181 ? -1.832 -7.647 -6.584 1.00 94.75 181 LEU A C 1
ATOM 1444 O O . LEU A 1 181 ? -1.170 -8.642 -6.874 1.00 94.75 181 LEU A O 1
ATOM 1448 N N . GLU A 1 182 ? -2.908 -7.271 -7.273 1.00 94.56 182 GLU A N 1
ATOM 1449 C CA . GLU A 1 182 ? -3.288 -7.824 -8.577 1.00 94.56 182 GLU A CA 1
ATOM 1450 C C . GLU A 1 182 ? -2.303 -7.380 -9.663 1.00 94.56 182 GLU A C 1
ATOM 1452 O O . GLU A 1 182 ? -1.806 -8.223 -10.408 1.00 94.56 182 GLU A O 1
ATOM 1457 N N . ASP A 1 183 ? -1.949 -6.090 -9.685 1.00 89.81 183 ASP A N 1
ATOM 1458 C CA . ASP A 1 183 ? -0.939 -5.535 -10.595 1.00 89.81 183 ASP A CA 1
ATOM 1459 C C . ASP A 1 183 ? 0.461 -6.125 -10.333 1.00 89.81 183 ASP A C 1
ATOM 1461 O O . ASP A 1 183 ? 1.209 -6.410 -11.270 1.00 89.81 183 ASP A O 1
ATOM 1465 N N . SER A 1 184 ? 0.815 -6.319 -9.056 1.00 91.12 184 SER A N 1
ATOM 1466 C CA . SER A 1 184 ? 2.149 -6.755 -8.624 1.00 91.12 184 SER A CA 1
ATOM 1467 C C . SER A 1 184 ? 2.087 -7.870 -7.561 1.00 91.12 184 SER A C 1
ATOM 1469 O O . SER A 1 184 ? 2.374 -7.625 -6.381 1.00 91.12 184 SER A O 1
ATOM 1471 N N . PRO A 1 185 ? 1.791 -9.133 -7.942 1.00 92.31 185 PRO A N 1
ATOM 1472 C CA . PRO A 1 185 ? 1.628 -10.245 -6.995 1.00 92.31 185 PRO A CA 1
ATOM 1473 C C . PRO A 1 185 ? 2.868 -10.545 -6.145 1.00 92.31 185 PRO A C 1
ATOM 1475 O O . PRO A 1 185 ? 2.752 -10.989 -5.001 1.00 92.31 185 PRO A O 1
ATOM 1478 N N . SER A 1 186 ? 4.063 -10.256 -6.670 1.00 91.25 186 SER A N 1
ATOM 1479 C CA . SER A 1 186 ? 5.342 -10.455 -5.976 1.00 91.25 186 SER A CA 1
ATOM 1480 C C . SER A 1 186 ? 5.501 -9.586 -4.723 1.00 91.25 186 SER A C 1
ATOM 1482 O O . SER A 1 186 ? 6.290 -9.914 -3.834 1.00 91.25 186 SER A O 1
ATOM 1484 N N . LEU A 1 187 ? 4.711 -8.517 -4.578 1.00 92.31 187 LEU A N 1
ATOM 1485 C CA . LEU A 1 187 ? 4.688 -7.719 -3.353 1.00 92.31 187 LEU A CA 1
ATOM 1486 C C . LEU A 1 187 ? 4.209 -8.525 -2.134 1.00 92.31 187 LEU A C 1
ATOM 1488 O O . LEU A 1 187 ? 4.573 -8.186 -1.004 1.00 92.31 187 LEU A O 1
ATOM 1492 N N . LYS A 1 188 ? 3.460 -9.622 -2.340 1.00 91.50 188 LYS A N 1
ATOM 1493 C CA . LYS A 1 188 ? 2.988 -10.496 -1.254 1.00 91.50 188 LYS A CA 1
ATOM 1494 C C . LYS A 1 188 ? 4.117 -11.239 -0.535 1.00 91.50 188 LYS A C 1
ATOM 1496 O O . LYS A 1 188 ? 3.962 -11.550 0.641 1.00 91.50 188 LYS A O 1
ATOM 1501 N N . TYR A 1 189 ? 5.266 -11.482 -1.173 1.00 91.56 189 TYR A N 1
ATOM 1502 C CA . TYR A 1 189 ? 6.337 -12.295 -0.571 1.00 91.56 189 TYR A CA 1
ATOM 1503 C C . TYR A 1 189 ? 6.880 -11.736 0.751 1.00 91.56 189 TYR A C 1
ATOM 1505 O O . TYR A 1 189 ? 7.352 -12.492 1.590 1.00 91.56 189 TYR A O 1
ATOM 1513 N N . ASN A 1 190 ? 6.797 -10.419 0.957 1.00 88.38 190 ASN A N 1
ATOM 1514 C CA . ASN A 1 190 ? 7.271 -9.757 2.174 1.00 88.38 190 ASN A CA 1
ATOM 1515 C C . ASN A 1 190 ? 6.129 -9.158 3.012 1.00 88.38 190 ASN A C 1
ATOM 1517 O O . ASN A 1 190 ? 6.377 -8.253 3.814 1.00 88.38 190 ASN A O 1
ATOM 1521 N N . ILE A 1 191 ? 4.890 -9.626 2.821 1.00 95.06 191 ILE A N 1
ATOM 1522 C CA . ILE A 1 191 ? 3.692 -8.971 3.360 1.00 95.06 191 ILE A CA 1
ATOM 1523 C C . ILE A 1 191 ? 3.726 -8.836 4.884 1.00 95.06 191 ILE A C 1
ATOM 1525 O O . ILE A 1 191 ? 3.510 -7.741 5.391 1.00 95.06 191 ILE A O 1
ATOM 1529 N N . GLU A 1 192 ? 4.145 -9.876 5.606 1.00 96.06 192 GLU A N 1
ATOM 1530 C CA . GLU A 1 192 ? 4.237 -9.860 7.072 1.00 96.06 192 GLU A CA 1
ATOM 1531 C C . GLU A 1 192 ? 5.223 -8.806 7.587 1.00 96.06 192 GLU A C 1
ATOM 1533 O O . GLU A 1 192 ? 4.954 -8.068 8.536 1.00 96.06 192 GLU A O 1
ATOM 1538 N N . THR A 1 193 ? 6.360 -8.651 6.904 1.00 96.50 193 THR A N 1
ATOM 1539 C CA . THR A 1 193 ? 7.334 -7.602 7.240 1.00 96.50 193 THR A CA 1
ATOM 1540 C C . THR A 1 193 ? 6.762 -6.210 6.973 1.00 96.50 193 THR A C 1
ATOM 1542 O O . THR A 1 193 ? 7.039 -5.265 7.718 1.00 96.50 193 THR A O 1
ATOM 1545 N N . VAL A 1 194 ? 5.981 -6.057 5.901 1.00 96.88 194 VAL A N 1
ATOM 1546 C CA . VAL A 1 194 ? 5.331 -4.784 5.574 1.00 96.88 194 VAL A CA 1
ATOM 1547 C C . VAL A 1 194 ? 4.227 -4.467 6.584 1.00 96.88 194 VAL A C 1
ATOM 1549 O O . VAL A 1 194 ? 4.176 -3.328 7.041 1.00 96.88 194 VAL A O 1
ATOM 1552 N N . ILE A 1 195 ? 3.420 -5.448 6.998 1.00 98.44 195 ILE A N 1
ATOM 1553 C CA . ILE A 1 195 ? 2.396 -5.309 8.046 1.00 98.44 195 ILE A CA 1
ATOM 1554 C C . ILE A 1 195 ? 3.043 -4.907 9.367 1.00 98.44 195 ILE A C 1
ATOM 1556 O O . ILE A 1 195 ? 2.623 -3.919 9.961 1.00 98.44 195 ILE A O 1
ATOM 1560 N N . ALA A 1 196 ? 4.105 -5.591 9.802 1.00 98.00 196 ALA A N 1
ATOM 1561 C CA . ALA A 1 196 ? 4.795 -5.265 11.051 1.00 98.00 196 ALA A CA 1
ATOM 1562 C C . ALA A 1 196 ? 5.300 -3.810 11.067 1.00 98.00 196 ALA A C 1
ATOM 1564 O O . ALA A 1 196 ? 5.078 -3.067 12.026 1.00 98.00 196 ALA A O 1
ATOM 1565 N N . LYS A 1 197 ? 5.923 -3.358 9.970 1.00 97.88 197 LYS A N 1
ATOM 1566 C CA . LYS A 1 197 ? 6.347 -1.957 9.820 1.00 97.88 197 LYS A CA 1
ATOM 1567 C C . LYS A 1 197 ? 5.151 -1.003 9.750 1.00 97.88 197 LYS A C 1
ATOM 1569 O O . LYS A 1 197 ? 5.183 0.068 10.358 1.00 97.88 197 LYS A O 1
ATOM 1574 N N . GLY A 1 198 ? 4.117 -1.376 9.000 1.00 98.06 198 GLY A N 1
ATOM 1575 C CA . GLY A 1 198 ? 2.892 -0.602 8.817 1.00 98.06 198 GLY A CA 1
ATOM 1576 C C . GLY A 1 198 ? 2.155 -0.393 10.135 1.00 98.06 198 GLY A C 1
ATOM 1577 O O . GLY A 1 198 ? 1.714 0.717 10.412 1.00 98.06 198 GLY A O 1
ATOM 1578 N N . PHE A 1 199 ? 2.121 -1.408 10.996 1.00 98.50 199 PHE A N 1
ATOM 1579 C CA . PHE A 1 199 ? 1.538 -1.350 12.330 1.00 98.50 199 PHE A CA 1
ATOM 1580 C C . PHE A 1 199 ? 2.259 -0.345 13.231 1.00 98.50 199 PHE A C 1
ATOM 1582 O O . PHE A 1 199 ? 1.605 0.482 13.860 1.00 98.50 199 PHE A O 1
ATOM 1589 N N . ILE A 1 200 ? 3.596 -0.313 13.230 1.00 98.00 200 ILE A N 1
ATOM 1590 C CA . ILE A 1 200 ? 4.358 0.701 13.984 1.00 98.00 200 ILE A CA 1
ATOM 1591 C C . ILE A 1 200 ? 3.978 2.120 13.529 1.00 98.00 200 ILE A C 1
ATOM 1593 O O . ILE A 1 200 ? 3.780 3.013 14.356 1.00 98.00 200 ILE A O 1
ATOM 1597 N N . ALA A 1 201 ? 3.851 2.339 12.217 1.00 98.00 201 ALA A N 1
ATOM 1598 C CA . ALA A 1 201 ? 3.410 3.623 11.677 1.00 98.00 201 ALA A CA 1
ATOM 1599 C C . ALA A 1 201 ? 1.942 3.929 12.027 1.00 98.00 201 ALA A C 1
ATOM 1601 O O . ALA A 1 201 ? 1.618 5.066 12.377 1.00 98.00 201 ALA A O 1
ATOM 1602 N N . ALA A 1 202 ? 1.072 2.919 11.985 1.00 98.31 202 ALA A N 1
ATOM 1603 C CA . ALA A 1 202 ? -0.339 3.019 12.334 1.00 98.31 202 ALA A CA 1
ATOM 1604 C C . ALA A 1 202 ? -0.539 3.418 13.800 1.00 98.31 202 ALA A C 1
ATOM 1606 O O . ALA A 1 202 ? -1.327 4.320 14.061 1.00 98.31 202 ALA A O 1
ATOM 1607 N N . LYS A 1 203 ? 0.220 2.832 14.740 1.00 98.19 203 LYS A N 1
ATOM 16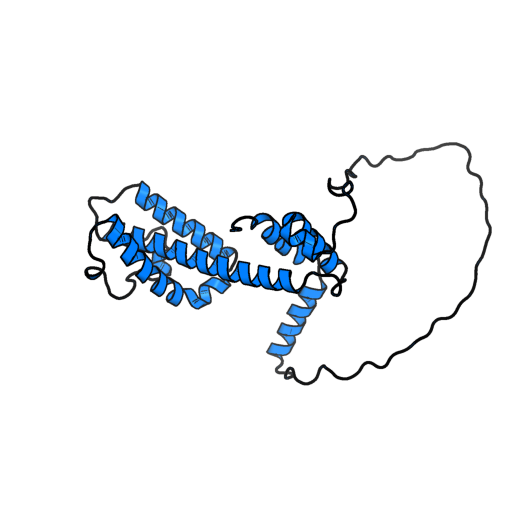08 C CA . LYS A 1 203 ? 0.186 3.191 16.171 1.00 98.19 203 LYS A CA 1
ATOM 1609 C C . LYS A 1 203 ? 0.447 4.682 16.389 1.00 98.19 203 LYS A C 1
ATOM 1611 O O . LYS A 1 203 ? -0.293 5.336 17.114 1.00 98.19 203 LYS A O 1
ATOM 1616 N N . ARG A 1 204 ? 1.466 5.233 15.718 1.00 96.88 204 ARG A N 1
ATOM 1617 C CA . ARG A 1 204 ? 1.810 6.664 15.813 1.00 96.88 204 ARG A CA 1
ATOM 1618 C C . ARG A 1 204 ? 0.689 7.551 15.278 1.00 96.88 204 ARG A C 1
ATOM 1620 O O . ARG A 1 204 ? 0.340 8.542 15.904 1.00 96.88 204 ARG A O 1
ATOM 1627 N N . LYS A 1 205 ? 0.114 7.196 14.125 1.00 97.19 205 LYS A N 1
ATOM 1628 C CA . LYS A 1 205 ? -1.003 7.953 13.539 1.00 97.19 205 LYS A CA 1
ATOM 1629 C C . LYS A 1 205 ? -2.265 7.861 14.401 1.00 97.19 205 LYS A C 1
ATOM 1631 O O . LYS A 1 205 ? -2.927 8.868 14.612 1.00 97.19 205 LYS A O 1
ATOM 1636 N N . PHE A 1 206 ? -2.551 6.680 14.943 1.00 97.94 206 PHE A N 1
ATOM 1637 C CA . PHE A 1 206 ? -3.653 6.448 15.869 1.00 97.94 206 PHE A CA 1
ATOM 1638 C C . PHE A 1 206 ? -3.528 7.328 17.116 1.00 97.94 206 PHE A C 1
ATOM 1640 O O . PHE A 1 206 ? -4.488 8.000 17.478 1.00 97.94 206 PHE A O 1
ATOM 1647 N N . GLU A 1 207 ? -2.355 7.377 17.746 1.00 97.81 207 GLU A N 1
ATOM 1648 C CA . GLU A 1 207 ? -2.130 8.221 18.924 1.00 97.81 207 GLU A CA 1
ATOM 1649 C C . GLU A 1 207 ? -2.346 9.704 18.604 1.00 97.81 207 GLU A C 1
ATOM 1651 O O . GLU A 1 207 ? -3.045 10.394 19.343 1.00 97.81 207 GLU A O 1
ATOM 1656 N N . VAL A 1 208 ? -1.844 10.172 17.455 1.00 97.06 208 VAL A N 1
ATOM 1657 C CA . VAL A 1 208 ? -2.049 11.554 16.991 1.00 97.06 208 VAL A CA 1
ATOM 1658 C C . VAL A 1 208 ? -3.529 11.871 16.739 1.00 97.06 208 VAL A C 1
ATOM 1660 O O . VAL A 1 208 ? -3.994 12.935 17.136 1.00 97.06 208 VAL A O 1
ATOM 1663 N N . GLU A 1 209 ? -4.283 10.981 16.089 1.00 96.00 209 GLU A N 1
ATOM 1664 C CA . GLU A 1 209 ? -5.688 11.239 15.734 1.00 96.00 209 GLU A CA 1
ATOM 1665 C C . GLU A 1 209 ? -6.669 11.054 16.898 1.00 96.00 209 GLU A C 1
ATOM 1667 O O . GLU A 1 209 ? -7.740 11.662 16.910 1.00 96.00 209 GLU A O 1
ATOM 1672 N N . THR A 1 210 ? -6.349 10.178 17.850 1.00 94.94 210 THR A N 1
ATOM 1673 C CA . THR A 1 210 ? -7.288 9.768 18.907 1.00 94.94 210 THR A CA 1
ATOM 1674 C C . THR A 1 210 ? -6.932 10.319 20.281 1.00 94.94 210 THR A C 1
ATOM 1676 O O . THR A 1 210 ? -7.807 10.401 21.142 1.00 94.94 210 THR A O 1
ATOM 1679 N N . GLY A 1 211 ? -5.665 10.683 20.501 1.00 95.50 211 GLY A N 1
ATOM 1680 C CA . GLY A 1 211 ? -5.119 11.016 21.817 1.00 95.50 211 GLY A CA 1
ATOM 1681 C C . GLY A 1 211 ? -4.913 9.806 22.737 1.00 95.50 211 GLY A C 1
ATOM 1682 O O . GLY A 1 211 ? -4.452 9.975 23.864 1.00 95.50 211 GLY A O 1
ATOM 1683 N N . ILE A 1 212 ? -5.245 8.588 22.295 1.00 95.38 212 ILE A N 1
ATOM 1684 C CA . ILE A 1 212 ? -5.016 7.357 23.057 1.00 95.38 212 ILE A CA 1
ATOM 1685 C C . ILE A 1 212 ? -3.559 6.940 22.863 1.00 95.38 212 ILE A C 1
ATOM 1687 O O . ILE A 1 212 ? -3.105 6.773 21.731 1.00 95.38 212 ILE A O 1
ATOM 1691 N N . SER A 1 213 ? -2.827 6.739 23.962 1.00 95.31 213 SER A N 1
ATOM 1692 C CA . SER A 1 213 ? -1.397 6.449 23.862 1.00 95.31 213 SER A CA 1
ATOM 1693 C C . SER A 1 213 ? -1.117 5.153 23.103 1.00 95.31 213 SER A C 1
ATOM 1695 O O . SER A 1 213 ? -1.718 4.112 23.386 1.00 95.31 213 SER A O 1
ATOM 1697 N N . ALA A 1 214 ? -0.130 5.185 22.205 1.00 92.12 214 ALA A N 1
ATOM 1698 C CA . ALA A 1 214 ? 0.310 4.017 21.445 1.00 92.12 214 ALA A CA 1
ATOM 1699 C C . ALA A 1 214 ? 0.790 2.861 22.345 1.00 92.12 214 ALA A C 1
ATOM 1701 O O . ALA A 1 214 ? 0.775 1.705 21.922 1.00 92.12 214 ALA A O 1
ATOM 1702 N N . ASN A 1 215 ? 1.180 3.147 23.590 1.00 93.00 215 ASN A N 1
ATOM 1703 C CA . ASN A 1 215 ? 1.602 2.140 24.567 1.00 93.00 215 ASN A CA 1
ATOM 1704 C C . ASN A 1 215 ? 0.444 1.278 25.096 1.00 93.00 215 ASN A C 1
ATOM 1706 O O . ASN A 1 215 ? 0.688 0.225 25.671 1.00 93.00 215 ASN A O 1
ATOM 1710 N N . THR A 1 216 ? -0.808 1.705 24.901 1.00 94.12 216 THR A N 1
ATOM 1711 C CA . THR A 1 216 ? -2.000 0.907 25.254 1.00 94.12 216 THR A CA 1
ATOM 1712 C C . THR A 1 216 ? -2.331 -0.161 24.209 1.00 94.12 216 THR A C 1
ATOM 1714 O O . THR A 1 216 ? -3.091 -1.088 24.479 1.00 94.12 216 THR A O 1
ATOM 1717 N N . LEU A 1 217 ? -1.759 -0.030 23.010 1.00 95.62 217 LEU A N 1
ATOM 1718 C CA . LEU A 1 217 ? -1.928 -0.960 21.901 1.00 95.62 217 LEU A CA 1
ATOM 1719 C C . LEU A 1 217 ? -0.899 -2.097 21.999 1.00 95.62 217 LEU A C 1
ATOM 1721 O O . LEU A 1 217 ? 0.212 -1.852 22.483 1.00 95.62 217 LEU A O 1
ATOM 1725 N N . PRO A 1 218 ? -1.198 -3.294 21.460 1.00 96.12 218 PRO A N 1
ATOM 1726 C CA . PRO A 1 218 ? -0.276 -4.428 21.492 1.00 96.12 218 PRO A CA 1
ATOM 1727 C C . PRO A 1 218 ? 1.088 -4.110 20.858 1.00 96.12 218 PRO A C 1
ATOM 1729 O O . PRO A 1 218 ? 1.241 -3.164 20.072 1.00 96.12 218 PRO A O 1
ATOM 1732 N N . GLU A 1 219 ? 2.104 -4.891 21.229 1.00 94.62 219 GLU A N 1
ATOM 1733 C CA . GLU A 1 219 ? 3.469 -4.747 20.701 1.00 94.62 219 GLU A CA 1
ATOM 1734 C C . GLU A 1 219 ? 3.562 -5.155 19.226 1.00 94.62 219 GLU A C 1
ATOM 1736 O O . GLU A 1 219 ? 4.264 -4.510 18.446 1.00 94.62 219 GLU A O 1
ATOM 1741 N N . THR A 1 220 ? 2.804 -6.178 18.831 1.00 95.75 220 THR A N 1
ATOM 1742 C CA . THR A 1 220 ? 2.707 -6.687 17.460 1.00 95.75 220 THR A CA 1
ATOM 1743 C C . THR A 1 220 ? 1.323 -6.428 16.866 1.00 95.75 220 THR A C 1
ATOM 1745 O O . THR A 1 220 ? 0.356 -6.174 17.588 1.00 95.75 220 THR A O 1
ATOM 1748 N N . CYS A 1 221 ? 1.232 -6.459 15.532 1.00 97.38 221 CYS A N 1
ATOM 1749 C CA . CYS A 1 221 ? -0.041 -6.279 14.836 1.00 97.38 221 CYS A CA 1
ATOM 1750 C C . CYS A 1 221 ? -1.008 -7.406 15.237 1.00 97.38 221 CYS A C 1
ATOM 1752 O O . CYS A 1 221 ? -0.653 -8.571 15.055 1.00 97.38 221 CYS A O 1
ATOM 1754 N N . PRO A 1 222 ? -2.211 -7.094 15.753 1.00 97.06 222 PRO A N 1
ATOM 1755 C CA . PRO A 1 222 ? -3.171 -8.116 16.166 1.00 97.06 222 PRO A CA 1
ATOM 1756 C C . PRO A 1 222 ? -3.947 -8.723 14.988 1.00 97.06 222 PRO A C 1
ATOM 1758 O O . PRO A 1 222 ? -4.682 -9.684 15.187 1.00 97.06 222 PRO A O 1
ATOM 1761 N N . TYR A 1 223 ? -3.818 -8.152 13.786 1.00 97.75 223 TYR A N 1
ATOM 1762 C CA . TYR A 1 223 ? -4.547 -8.577 12.594 1.00 97.75 223 TYR A CA 1
ATOM 1763 C C . TYR A 1 223 ? -3.621 -9.325 11.639 1.00 97.75 223 TYR A C 1
ATOM 1765 O O . TYR A 1 223 ? -2.538 -8.822 11.321 1.00 97.75 223 TYR A O 1
ATOM 1773 N N . THR A 1 224 ? -4.066 -10.483 11.152 1.00 97.50 224 THR A N 1
ATOM 1774 C CA . THR A 1 224 ? -3.381 -11.201 10.068 1.00 97.50 224 THR A CA 1
ATOM 1775 C C . THR A 1 224 ? -3.642 -10.531 8.720 1.00 97.50 224 THR A C 1
ATOM 1777 O O . THR A 1 224 ? -4.558 -9.712 8.585 1.00 97.50 224 THR A O 1
ATOM 1780 N N . PHE A 1 225 ? -2.863 -10.880 7.694 1.00 97.44 225 PHE A N 1
ATOM 1781 C CA . PHE A 1 225 ? -3.120 -10.393 6.340 1.00 97.44 225 PHE A CA 1
ATOM 1782 C C . PHE A 1 225 ? -4.527 -10.767 5.844 1.00 97.44 225 PHE A C 1
ATOM 1784 O O . PHE A 1 225 ? -5.208 -9.937 5.244 1.00 97.44 225 PHE A O 1
ATOM 1791 N N . GLU A 1 226 ? -4.999 -11.977 6.145 1.00 97.50 226 GLU A N 1
ATOM 1792 C CA . GLU A 1 226 ? -6.335 -12.446 5.768 1.00 97.50 226 GLU A CA 1
ATOM 1793 C C . GLU A 1 226 ? -7.420 -11.566 6.394 1.00 97.50 226 GLU A C 1
ATOM 1795 O O . GLU A 1 226 ? -8.317 -11.110 5.694 1.00 97.50 226 GLU A O 1
ATOM 1800 N N . GLN A 1 227 ? -7.300 -11.242 7.685 1.00 98.06 227 GLN A N 1
ATOM 1801 C CA . GLN A 1 227 ? -8.227 -10.342 8.380 1.00 98.06 227 GLN A CA 1
ATOM 1802 C C . GLN A 1 227 ? -8.167 -8.905 7.846 1.00 98.06 227 GLN A C 1
ATOM 1804 O O . GLN A 1 227 ? -9.187 -8.217 7.734 1.00 98.06 227 GLN A O 1
ATOM 1809 N N . LEU A 1 228 ? -6.966 -8.430 7.506 1.00 98.06 228 LEU A N 1
ATOM 1810 C CA . LEU A 1 228 ? -6.781 -7.113 6.904 1.00 98.06 228 LEU A CA 1
ATOM 1811 C C . LEU A 1 228 ? -7.502 -7.016 5.558 1.00 98.06 228 LEU A C 1
ATOM 1813 O O . LEU A 1 228 ? -8.108 -5.985 5.278 1.00 98.06 228 LEU A O 1
ATOM 1817 N N . MET A 1 229 ? -7.490 -8.083 4.761 1.00 97.94 229 MET A N 1
ATOM 1818 C CA . MET A 1 229 ? -8.088 -8.100 3.425 1.00 97.94 229 MET A CA 1
ATOM 1819 C C . MET A 1 229 ? -9.541 -8.593 3.378 1.00 97.94 229 MET A C 1
ATOM 1821 O O . MET A 1 229 ? -10.206 -8.396 2.363 1.00 97.94 229 MET A O 1
ATOM 1825 N N . ASP A 1 230 ? -10.058 -9.189 4.451 1.00 97.69 230 ASP A N 1
ATOM 1826 C CA . ASP A 1 230 ? -11.440 -9.663 4.524 1.00 97.69 230 ASP A CA 1
ATOM 1827 C C . ASP A 1 230 ? -12.432 -8.502 4.698 1.00 97.69 230 ASP A C 1
ATOM 1829 O O . ASP A 1 230 ? -12.511 -7.876 5.755 1.00 97.69 230 ASP A O 1
ATOM 1833 N N . TYR A 1 231 ? -13.241 -8.236 3.669 1.00 93.88 231 TYR A N 1
ATOM 1834 C CA . TYR A 1 231 ? -14.277 -7.198 3.694 1.00 93.88 231 TYR A CA 1
ATOM 1835 C C . TYR A 1 231 ? -15.349 -7.417 4.770 1.00 93.88 231 TYR A C 1
ATOM 1837 O O . TYR A 1 231 ? -15.926 -6.433 5.231 1.00 93.88 231 TYR A O 1
ATOM 1845 N N . GLY A 1 232 ? -15.600 -8.663 5.181 1.00 94.31 232 GLY A N 1
ATOM 1846 C CA . GLY A 1 232 ? -16.546 -9.002 6.245 1.00 94.31 232 GLY A CA 1
ATOM 1847 C C . GLY A 1 232 ? -15.972 -8.849 7.655 1.00 94.31 232 GLY A C 1
ATOM 1848 O O . GLY A 1 232 ? -16.732 -8.846 8.623 1.00 94.31 232 GLY A O 1
ATOM 1849 N N . PHE A 1 233 ? -14.653 -8.692 7.790 1.00 96.62 233 PHE A N 1
ATOM 1850 C CA . PHE A 1 233 ? -13.993 -8.602 9.086 1.00 96.62 233 PHE A CA 1
ATOM 1851 C C . PHE A 1 233 ? -13.880 -7.158 9.583 1.00 96.62 233 PHE A C 1
ATOM 1853 O O . PHE A 1 233 ? -13.309 -6.287 8.913 1.00 96.62 233 PHE A O 1
ATOM 1860 N N . LEU A 1 234 ? -14.349 -6.927 10.810 1.00 94.12 234 LEU A N 1
ATOM 1861 C CA . LEU A 1 234 ? -14.110 -5.724 11.603 1.00 94.12 234 LEU A CA 1
ATOM 1862 C C . LEU A 1 234 ? -13.816 -6.145 13.053 1.00 94.12 234 LEU A C 1
ATOM 1864 O O . LEU A 1 234 ? -14.546 -6.977 13.586 1.00 94.12 234 LEU A O 1
ATOM 1868 N N . PRO A 1 235 ? -12.768 -5.604 13.696 1.00 92.75 235 PRO A N 1
ATOM 1869 C CA . PRO A 1 235 ? -12.410 -5.996 15.057 1.00 92.75 235 PRO A CA 1
ATOM 1870 C C . PRO A 1 235 ? -13.435 -5.488 16.082 1.00 92.75 235 PRO A C 1
ATOM 1872 O O . PRO A 1 235 ? -13.946 -4.374 15.946 1.00 92.75 235 PRO A O 1
ATOM 1875 N N . GLU A 1 236 ? -13.719 -6.289 17.111 1.00 85.06 236 GLU A N 1
ATOM 1876 C CA . GLU A 1 236 ? -14.652 -5.928 18.191 1.00 85.06 236 GLU A CA 1
ATOM 1877 C C . GLU A 1 236 ? -14.021 -5.062 19.278 1.00 85.06 236 GLU A C 1
ATOM 1879 O O . GLU A 1 236 ? -12.902 -5.387 19.745 1.00 85.06 236 GLU A O 1
#

Secondary structure (DSSP, 8-state):
-----HHHHHHHHHHHTTT-HHHHHHHHHHHHHHHTT---GGG-S-----------------------S--------------TTTTS--PPPHHHHHHH-HHHHHHHHHHHHHTT-TTTS-HHHHHHHHHHHHHHHHHHHHHHHHHHHHHHHHHHH-GGG--HHHHHHHHHHHHHHHHHHHH-GGGGGGHHHHHHHHHHHHHHHHHHHH---GGGS-SS-SS-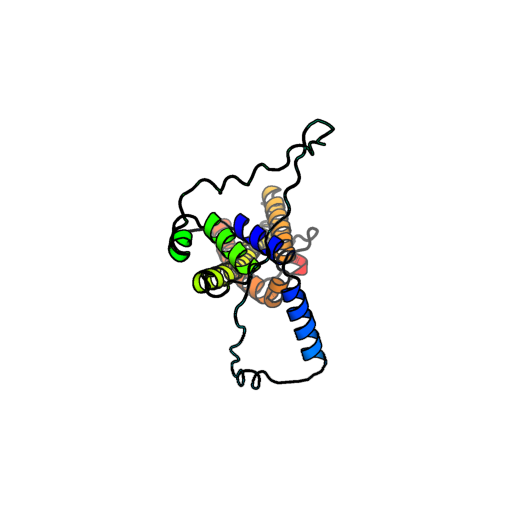HHHHH-TT----

pLDDT: mean 73.03, std 25.9, range [28.3, 98.69]

InterPro domains:
  IPR002636 Protein from unkown function DUF29 [PF01724] (97-234)
  IPR002636 Protein from unkown function DUF29 [PTHR34235] (95-235)

Foldseek 3Di:
DDDDDPPLVVVLVVVLVVQDVVVVVVVVVVVVCVVVVDDDPPPPPDDDDDDDDDDDDDDDDDDDDDDDDDDDDDDPDDPDPDPPPPPDPDDDQLVVCCVVPVSVSSVVLSVCVSVVVVVRHPVVVVVVVVVVVVVVLLVVLLQLLLQLLLLLCCVAVPVVPDDPVSLVSLVVSLVVNVVSCVVPVVSVVCNQVSNFSSPVSSLVVNCVVPVPHSVVDDPGRPDDPCLSNDSPHGHD

Sequence (236 aa):
MTIGNMGAFKIFFARLLTSVPEVMLAYQYMDTLTHSGALTVSSLLQDTPGSSLLQDTPGSSLLQDPCGRGGCDFQPDALANPPLWENHASPPPGRSLYDVDFYQWVFYNADLLRQGRFTEIDLENIIEELESMARRDRRELFNRLAVLIMHMLKWQYQPNRRSESWSTTIGNQRTEIGSLLEDSPSLKYNIETVIAKGFIAAKRKFEVETGISANTLPETCPYTFEQLMDYGFLPE

Radius of gyration: 28.95 Å; chains: 1; bounding box: 56×49×97 Å

Organism: NCBI:txid29290